Protein AF-X1A2E1-F1 (afdb_monomer_lite)

pLDDT: mean 86.85, std 12.85, range [34.84, 98.56]

Radius of gyration: 21.04 Å; chains: 1; bounding box: 57×58×55 Å

Structure (mmCIF, N/CA/C/O backbone):
data_AF-X1A2E1-F1
#
_entry.id   AF-X1A2E1-F1
#
loop_
_atom_site.group_PDB
_atom_site.id
_atom_site.type_symbol
_atom_site.label_atom_id
_atom_site.label_alt_id
_atom_site.label_comp_id
_atom_site.label_asym_id
_atom_site.label_entity_id
_atom_site.label_seq_id
_atom_site.pdbx_PDB_ins_code
_atom_site.Cartn_x
_atom_site.Cartn_y
_atom_site.Cartn_z
_atom_site.occupancy
_atom_site.B_iso_or_equiv
_atom_site.auth_seq_id
_atom_site.auth_comp_id
_atom_site.auth_asym_id
_atom_site.auth_atom_id
_atom_site.pdbx_PDB_model_num
ATOM 1 N N . TYR A 1 1 ? 32.565 1.472 -26.791 1.00 61.88 1 TYR A N 1
ATOM 2 C CA . TYR A 1 1 ? 33.372 0.348 -26.267 1.00 61.88 1 TYR A CA 1
ATOM 3 C C . TYR A 1 1 ? 32.737 -1.004 -26.609 1.00 61.88 1 TYR A C 1
ATOM 5 O O . TYR A 1 1 ? 33.360 -1.772 -27.329 1.00 61.88 1 TYR A O 1
ATOM 13 N N . VAL A 1 2 ? 31.470 -1.246 -26.235 1.00 73.81 2 VAL A N 1
ATOM 14 C CA . VAL A 1 2 ? 30.723 -2.497 -26.520 1.00 73.81 2 VAL A CA 1
ATOM 15 C C . VAL A 1 2 ? 30.697 -2.884 -28.008 1.00 73.81 2 VAL A C 1
ATOM 17 O O . VAL A 1 2 ? 31.029 -4.013 -28.348 1.00 73.81 2 VAL A O 1
ATOM 20 N N . GLY A 1 3 ? 30.415 -1.943 -28.919 1.00 78.31 3 GLY A N 1
ATOM 21 C CA . GLY A 1 3 ? 30.372 -2.238 -30.361 1.00 78.31 3 GLY A CA 1
ATOM 22 C C . GLY A 1 3 ? 31.709 -2.701 -30.957 1.00 78.31 3 GLY A C 1
ATOM 23 O O . GLY A 1 3 ? 31.726 -3.497 -31.887 1.00 78.31 3 GLY A O 1
ATOM 24 N N . ARG A 1 4 ? 32.844 -2.267 -30.392 1.00 84.69 4 ARG A N 1
ATOM 25 C CA . ARG A 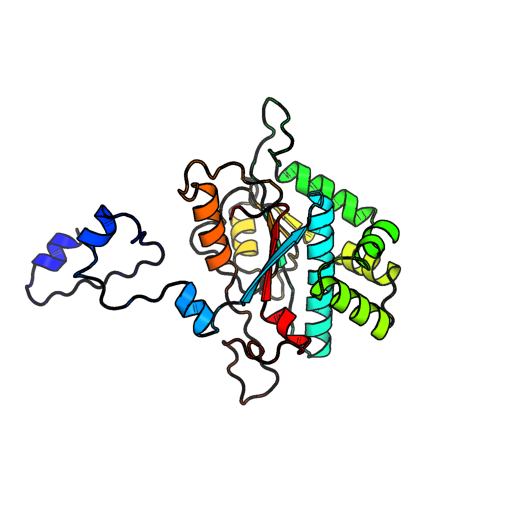1 4 ? 34.174 -2.698 -30.852 1.00 84.69 4 ARG A CA 1
ATOM 26 C C . ARG A 1 4 ? 34.455 -4.152 -30.463 1.00 84.69 4 ARG A C 1
ATOM 28 O O . ARG A 1 4 ? 35.084 -4.859 -31.234 1.00 84.69 4 ARG A O 1
ATOM 35 N N . ILE A 1 5 ? 33.963 -4.583 -29.298 1.00 84.75 5 ILE A N 1
ATOM 36 C CA . ILE A 1 5 ? 34.062 -5.968 -28.818 1.00 84.75 5 ILE A CA 1
ATOM 37 C C . ILE A 1 5 ? 33.112 -6.863 -29.614 1.00 84.75 5 ILE A C 1
ATOM 39 O O . ILE A 1 5 ? 33.541 -7.898 -30.110 1.00 84.75 5 ILE A O 1
ATOM 43 N N . LEU A 1 6 ? 31.857 -6.443 -29.808 1.00 85.44 6 LEU A N 1
ATOM 44 C CA . LEU A 1 6 ? 30.890 -7.186 -30.622 1.00 85.44 6 LEU A CA 1
ATOM 45 C C . LEU A 1 6 ? 31.435 -7.447 -32.034 1.00 85.44 6 LEU A C 1
ATOM 47 O O . LEU A 1 6 ? 31.408 -8.576 -32.502 1.00 85.44 6 LEU A O 1
ATOM 51 N N . ASN A 1 7 ? 32.037 -6.436 -32.663 1.00 88.62 7 ASN A N 1
ATOM 52 C CA . ASN A 1 7 ? 32.559 -6.550 -34.026 1.00 88.62 7 ASN A CA 1
ATOM 53 C C . ASN A 1 7 ? 33.953 -7.201 -34.123 1.00 88.62 7 ASN A C 1
ATOM 55 O O . ASN A 1 7 ? 34.457 -7.380 -35.228 1.00 88.62 7 ASN A O 1
ATOM 59 N N . ALA A 1 8 ? 34.599 -7.543 -33.001 1.00 91.19 8 ALA A N 1
ATOM 60 C CA . ALA A 1 8 ? 35.938 -8.140 -33.008 1.00 91.19 8 ALA A CA 1
ATOM 61 C C . ALA A 1 8 ? 35.943 -9.611 -33.461 1.00 91.19 8 ALA A C 1
ATOM 63 O O . ALA A 1 8 ? 36.978 -10.113 -33.897 1.00 91.19 8 ALA A O 1
ATOM 64 N N . ASN A 1 9 ? 34.810 -10.311 -33.355 1.00 91.56 9 ASN A N 1
ATOM 65 C CA . ASN A 1 9 ? 34.655 -11.684 -33.823 1.00 91.56 9 ASN A CA 1
ATOM 66 C C . ASN A 1 9 ? 33.216 -11.895 -34.328 1.00 91.56 9 ASN A C 1
ATOM 68 O O . ASN A 1 9 ? 32.282 -11.608 -33.581 1.00 91.56 9 ASN A O 1
ATOM 72 N N . PRO A 1 10 ? 33.008 -12.433 -35.547 1.00 87.62 10 PRO A N 1
ATOM 73 C CA . PRO A 1 10 ? 31.671 -12.644 -36.112 1.00 87.62 10 PRO A CA 1
ATOM 74 C C . PRO A 1 10 ? 30.790 -13.624 -35.317 1.00 87.62 10 PRO A C 1
ATOM 76 O O . PRO A 1 10 ? 29.589 -13.678 -35.551 1.00 87.62 10 PRO A O 1
ATOM 79 N N . LYS A 1 11 ? 31.359 -14.400 -34.383 1.00 92.25 11 LYS A N 1
ATOM 80 C CA . LYS A 1 11 ? 30.607 -15.284 -33.476 1.00 92.25 11 LYS A CA 1
ATOM 81 C C . LYS A 1 11 ? 30.107 -14.592 -32.205 1.00 92.25 11 LYS A C 1
ATOM 83 O O . LYS A 1 11 ? 29.436 -15.234 -31.401 1.00 92.25 11 LYS A O 1
ATOM 88 N N . ASN A 1 12 ? 30.459 -13.329 -31.977 1.00 90.31 12 ASN A N 1
ATOM 89 C CA . ASN A 1 12 ? 30.045 -12.628 -30.770 1.00 90.31 12 ASN A CA 1
ATOM 90 C C . ASN A 1 12 ? 28.545 -12.327 -30.808 1.00 90.31 12 ASN A C 1
ATOM 92 O O . ASN A 1 12 ? 28.014 -11.844 -31.805 1.00 90.31 12 ASN A O 1
ATOM 96 N N . ILE A 1 13 ? 27.882 -12.570 -29.681 1.00 86.19 13 ILE A N 1
ATOM 97 C CA . ILE A 1 13 ? 26.465 -12.278 -29.478 1.00 86.19 13 ILE A CA 1
ATOM 98 C C . ILE A 1 13 ? 26.370 -11.243 -28.359 1.00 86.19 13 ILE A C 1
ATOM 100 O O . ILE A 1 13 ? 26.951 -11.428 -27.290 1.00 86.19 13 ILE A O 1
ATOM 104 N N . LEU A 1 14 ? 25.643 -10.151 -28.604 1.00 85.62 14 LEU A N 1
ATOM 105 C CA . LEU A 1 14 ? 25.276 -9.178 -27.577 1.00 85.62 14 LEU A CA 1
ATOM 106 C C . LEU A 1 14 ? 23.825 -9.429 -27.171 1.00 85.62 14 LEU A C 1
ATOM 108 O O . LEU A 1 14 ? 22.918 -9.220 -27.972 1.00 85.62 14 LEU A O 1
ATOM 112 N N . LEU A 1 15 ? 23.624 -9.861 -25.929 1.00 85.38 15 LEU A N 1
ATOM 113 C CA . LEU A 1 15 ? 22.301 -9.963 -25.326 1.00 85.38 15 LEU A CA 1
ATOM 114 C C . LEU A 1 15 ? 22.042 -8.694 -24.511 1.00 85.38 15 LEU A C 1
ATOM 116 O O . LEU A 1 15 ? 22.770 -8.402 -23.563 1.00 85.38 15 LEU A O 1
ATOM 120 N N . GLU A 1 16 ? 21.030 -7.928 -24.913 1.00 82.00 16 GLU A N 1
ATOM 121 C CA . GLU A 1 16 ? 20.574 -6.727 -24.212 1.00 82.00 16 GLU A CA 1
ATOM 122 C C . GLU A 1 16 ? 19.303 -7.060 -23.428 1.00 82.00 16 GLU A C 1
ATOM 124 O O . GLU A 1 16 ? 18.364 -7.640 -23.970 1.00 82.00 16 GLU A O 1
ATOM 129 N N . PHE A 1 17 ? 19.274 -6.675 -22.154 1.00 81.00 17 PHE A N 1
ATOM 130 C CA . PHE A 1 17 ? 18.089 -6.757 -21.309 1.00 81.00 17 PHE A CA 1
ATOM 131 C C . PHE A 1 17 ? 17.625 -5.336 -21.019 1.00 81.00 17 PHE A C 1
ATOM 133 O O . PHE A 1 17 ? 18.410 -4.503 -20.568 1.00 81.00 17 PHE A O 1
ATOM 140 N N . THR A 1 18 ? 16.353 -5.053 -21.278 1.00 73.75 18 THR A N 1
ATOM 141 C CA . THR A 1 18 ? 15.762 -3.739 -21.023 1.00 73.75 18 THR A CA 1
ATOM 142 C C . THR A 1 18 ? 14.368 -3.904 -20.441 1.00 73.75 18 THR A C 1
ATOM 144 O O . THR A 1 18 ? 13.583 -4.722 -20.911 1.00 73.75 18 THR A O 1
ATOM 147 N N . ALA A 1 19 ? 14.075 -3.138 -19.392 1.00 63.94 19 ALA A N 1
ATOM 148 C CA . ALA A 1 19 ? 12.781 -3.146 -18.710 1.00 63.94 19 ALA A CA 1
ATOM 149 C C . ALA A 1 19 ? 11.876 -1.976 -19.134 1.00 63.94 19 ALA A C 1
ATOM 151 O O . ALA A 1 19 ? 10.716 -1.919 -18.736 1.00 63.94 19 ALA A O 1
ATOM 152 N N . THR A 1 20 ? 12.402 -1.012 -19.896 1.00 63.47 20 THR A N 1
ATOM 153 C CA . THR A 1 20 ? 11.769 0.303 -20.109 1.00 63.47 20 THR A CA 1
ATOM 154 C C . THR A 1 20 ? 11.737 0.733 -21.572 1.00 63.47 20 THR A C 1
ATOM 156 O O . THR A 1 20 ? 11.524 1.910 -21.866 1.00 63.47 20 THR A O 1
ATOM 159 N N . ILE A 1 21 ? 11.955 -0.194 -22.507 1.00 73.31 21 ILE A N 1
ATOM 160 C CA . ILE A 1 21 ? 11.922 0.133 -23.930 1.00 73.31 21 ILE A CA 1
ATOM 161 C C . ILE A 1 21 ? 10.516 0.569 -24.358 1.00 73.31 21 ILE A C 1
ATOM 163 O O . ILE A 1 21 ? 9.547 -0.180 -24.251 1.00 73.31 21 ILE A O 1
ATOM 167 N N . ASP A 1 22 ? 10.408 1.799 -24.853 1.00 71.69 22 ASP A N 1
ATOM 168 C CA . ASP A 1 22 ? 9.152 2.337 -25.364 1.00 71.69 22 ASP A CA 1
ATOM 169 C C . ASP A 1 22 ? 8.965 1.946 -26.835 1.00 71.69 22 ASP A C 1
ATOM 171 O O . ASP A 1 22 ? 9.342 2.678 -27.753 1.00 71.69 22 ASP A O 1
ATOM 175 N N . LEU A 1 23 ? 8.381 0.767 -27.058 1.00 74.81 23 LEU A N 1
ATOM 176 C CA . LEU A 1 23 ? 8.050 0.272 -28.398 1.00 74.81 23 LEU A CA 1
ATOM 177 C C . LEU A 1 23 ? 6.883 1.027 -29.053 1.00 74.81 23 LEU A C 1
ATOM 179 O O . LEU A 1 23 ? 6.625 0.811 -30.234 1.00 74.81 23 LEU A O 1
ATOM 183 N N . SER A 1 24 ? 6.192 1.922 -28.333 1.00 76.00 24 SER A N 1
ATOM 184 C CA . SER A 1 24 ? 5.165 2.779 -28.941 1.00 76.00 24 SER A CA 1
ATOM 185 C C . SER A 1 24 ? 5.779 3.885 -29.805 1.00 76.00 24 SER A C 1
ATOM 187 O O . SER A 1 24 ? 5.131 4.393 -30.720 1.00 76.00 24 SER A O 1
ATOM 189 N N . ASN A 1 25 ? 7.049 4.229 -29.563 1.00 78.31 25 ASN A N 1
ATOM 190 C CA . ASN A 1 25 ? 7.798 5.158 -30.392 1.00 78.31 25 ASN A CA 1
ATOM 191 C C . ASN A 1 25 ? 8.266 4.459 -31.684 1.00 78.31 25 ASN A C 1
ATOM 193 O O . ASN A 1 25 ? 9.112 3.561 -31.605 1.00 78.31 25 ASN A O 1
ATOM 197 N N . PRO A 1 26 ? 7.821 4.900 -32.878 1.00 82.56 26 PRO A N 1
ATOM 198 C CA . PRO A 1 26 ? 8.165 4.247 -34.144 1.00 82.56 26 PRO A CA 1
ATOM 199 C C . PRO A 1 26 ? 9.676 4.123 -34.386 1.00 82.56 26 PRO A C 1
ATOM 201 O O . PRO A 1 26 ? 10.145 3.097 -34.872 1.00 82.56 26 PRO A O 1
ATOM 204 N N . ASN A 1 27 ? 10.462 5.123 -33.966 1.00 83.19 27 ASN A N 1
ATOM 205 C CA . ASN A 1 27 ? 11.918 5.117 -34.143 1.00 83.19 27 ASN A CA 1
ATOM 206 C C . ASN A 1 27 ? 12.609 4.060 -33.269 1.00 83.19 27 ASN A C 1
ATOM 208 O O . ASN A 1 27 ? 13.614 3.471 -33.670 1.00 83.19 27 ASN A O 1
ATOM 212 N N . ILE A 1 28 ? 12.095 3.838 -32.055 1.00 80.88 28 ILE A N 1
ATOM 213 C CA . ILE A 1 28 ? 12.610 2.806 -31.148 1.00 80.88 28 ILE A CA 1
ATOM 214 C C . ILE A 1 28 ? 12.165 1.438 -31.658 1.00 80.88 28 ILE A C 1
ATOM 216 O O . ILE A 1 28 ? 12.995 0.540 -31.780 1.00 80.88 28 ILE A O 1
ATOM 220 N N . HIS A 1 29 ? 10.894 1.301 -32.037 1.00 83.94 29 HIS A N 1
ATOM 221 C CA . HIS A 1 29 ? 10.363 0.074 -32.612 1.00 83.94 29 HIS A CA 1
ATOM 222 C C . HIS A 1 29 ? 11.189 -0.396 -33.819 1.00 83.94 29 HIS A C 1
ATOM 224 O O . HIS A 1 29 ? 11.701 -1.511 -33.804 1.00 83.94 29 HIS A O 1
ATOM 230 N N . ASP A 1 30 ? 11.427 0.457 -34.819 1.00 85.69 30 ASP A N 1
ATOM 231 C CA . ASP A 1 30 ? 12.190 0.067 -36.014 1.00 85.69 30 ASP A CA 1
ATOM 232 C C . ASP A 1 30 ? 13.646 -0.310 -35.721 1.00 85.69 30 ASP A C 1
ATOM 234 O O . ASP A 1 30 ? 14.210 -1.181 -36.382 1.00 85.69 30 ASP A O 1
ATOM 238 N N . LYS A 1 31 ? 14.258 0.293 -34.696 1.00 84.31 31 LYS A N 1
ATOM 239 C CA . LYS A 1 31 ? 15.624 -0.047 -34.279 1.00 84.31 31 LYS A CA 1
ATOM 240 C C . LYS A 1 31 ? 15.719 -1.435 -33.634 1.00 84.31 31 LYS A C 1
ATOM 242 O O . LYS A 1 31 ? 16.797 -2.046 -33.694 1.00 84.31 31 LYS A O 1
ATOM 247 N N . TYR A 1 32 ? 14.650 -1.890 -32.980 1.00 81.31 32 TYR A N 1
ATOM 248 C CA . TYR A 1 32 ? 14.651 -3.073 -32.116 1.00 81.31 32 TYR A CA 1
ATOM 249 C C . TYR A 1 32 ? 13.787 -4.234 -32.620 1.00 81.31 32 TYR A C 1
ATOM 251 O O . TYR A 1 32 ? 14.035 -5.355 -32.188 1.00 81.31 32 TYR A O 1
ATOM 259 N N . LYS A 1 33 ? 12.846 -4.021 -33.548 1.00 81.62 33 LYS A N 1
ATOM 260 C CA . LYS A 1 33 ? 11.892 -5.046 -34.012 1.00 81.62 33 LYS A CA 1
ATOM 261 C C . LYS A 1 33 ? 12.557 -6.358 -34.438 1.00 81.62 33 LYS A C 1
ATOM 263 O O . LYS A 1 33 ? 12.121 -7.419 -34.017 1.00 81.62 33 LYS A O 1
ATOM 268 N N . ASP A 1 34 ? 13.677 -6.278 -35.157 1.00 82.50 34 ASP A N 1
ATOM 269 C CA . ASP A 1 34 ? 14.408 -7.451 -35.661 1.00 82.50 34 ASP A CA 1
ATOM 270 C C . ASP A 1 34 ? 15.447 -7.994 -34.655 1.00 82.50 34 ASP A C 1
ATOM 272 O O . ASP A 1 34 ? 16.221 -8.897 -34.967 1.00 82.50 34 ASP A O 1
ATOM 276 N N . LYS A 1 35 ? 15.510 -7.415 -33.448 1.00 84.06 35 LYS A N 1
ATOM 277 C CA . LYS A 1 35 ? 16.455 -7.767 -32.370 1.00 84.06 35 LYS A CA 1
ATOM 278 C C . LYS A 1 35 ? 15.765 -8.318 -31.125 1.00 84.06 35 LYS A C 1
ATOM 280 O O . LYS A 1 35 ? 16.447 -8.824 -30.235 1.00 84.06 35 LYS A O 1
ATOM 285 N N . ILE A 1 36 ? 14.442 -8.192 -31.025 1.00 82.62 36 ILE A N 1
ATOM 286 C CA . ILE A 1 36 ? 13.679 -8.688 -29.880 1.00 82.62 36 ILE A CA 1
ATOM 287 C C . ILE A 1 36 ? 13.548 -10.204 -30.011 1.00 82.62 36 ILE A C 1
ATOM 289 O O . ILE A 1 36 ? 12.876 -10.711 -30.902 1.00 82.62 36 ILE A O 1
ATOM 293 N N . ILE A 1 37 ? 14.200 -10.922 -29.100 1.00 83.56 37 ILE A N 1
ATOM 294 C CA . ILE A 1 37 ? 14.131 -12.388 -29.023 1.00 83.56 37 ILE A CA 1
ATOM 295 C C . ILE A 1 37 ? 12.965 -12.823 -28.123 1.00 83.56 37 ILE A C 1
ATOM 297 O O . ILE A 1 37 ? 12.334 -13.845 -28.372 1.00 83.56 37 ILE A O 1
ATOM 301 N N . TYR A 1 38 ? 12.665 -12.046 -27.078 1.00 83.25 38 TYR A N 1
ATOM 302 C CA . TYR A 1 38 ? 11.584 -12.322 -26.135 1.00 83.25 38 TYR A CA 1
ATOM 303 C C . TYR A 1 38 ? 11.093 -11.022 -25.492 1.00 83.25 38 TYR A C 1
ATOM 305 O O . TYR A 1 38 ? 11.906 -10.173 -25.123 1.00 83.25 38 TYR A O 1
ATOM 313 N N . GLN A 1 39 ? 9.775 -10.874 -25.342 1.00 80.38 39 GLN A N 1
ATOM 314 C CA . GLN A 1 39 ? 9.150 -9.737 -24.667 1.00 80.38 39 GLN A CA 1
ATOM 315 C C . GLN A 1 39 ? 8.384 -10.235 -23.443 1.00 80.38 39 GLN A C 1
ATOM 317 O O . GLN A 1 39 ? 7.459 -11.033 -23.559 1.00 80.38 39 GLN A O 1
ATOM 322 N N . TYR A 1 40 ? 8.770 -9.735 -22.273 1.00 80.00 40 TYR A N 1
ATOM 323 C CA . TYR A 1 40 ? 8.138 -10.052 -20.997 1.00 80.00 40 TYR A CA 1
ATOM 324 C C . TYR A 1 40 ? 7.855 -8.756 -20.250 1.00 80.00 40 TYR A C 1
ATOM 326 O O . TYR A 1 40 ? 8.653 -8.285 -19.440 1.00 80.00 40 TYR A O 1
ATOM 334 N N . ASP A 1 41 ? 6.753 -8.118 -20.630 1.00 78.00 41 ASP A N 1
ATOM 335 C CA . ASP A 1 41 ? 6.337 -6.838 -20.074 1.00 78.00 41 ASP A CA 1
ATOM 336 C C . ASP A 1 41 ? 5.529 -7.009 -18.777 1.00 78.00 41 ASP A C 1
ATOM 338 O O . ASP A 1 41 ? 5.235 -8.117 -18.322 1.00 78.00 41 ASP A O 1
ATOM 342 N N . LEU A 1 42 ? 5.154 -5.881 -18.166 1.00 75.25 42 LEU A N 1
ATOM 343 C CA . LEU A 1 42 ? 4.352 -5.873 -16.944 1.00 75.25 42 LEU A CA 1
ATOM 344 C C . LEU A 1 42 ? 3.008 -6.595 -17.124 1.00 75.25 42 LEU A C 1
ATOM 346 O O . LEU A 1 42 ? 2.513 -7.197 -16.173 1.00 75.25 42 LEU A O 1
ATOM 350 N N . LYS A 1 43 ? 2.420 -6.559 -18.329 1.00 82.06 43 LYS A N 1
ATOM 351 C CA . LYS A 1 43 ? 1.154 -7.239 -18.608 1.00 82.06 43 LYS A CA 1
ATOM 352 C C . LYS A 1 43 ? 1.346 -8.750 -18.523 1.00 82.06 43 LYS A C 1
ATOM 354 O O . LYS A 1 43 ? 0.577 -9.389 -17.810 1.00 82.06 43 LYS A O 1
ATOM 359 N N . GLN A 1 44 ? 2.365 -9.308 -19.179 1.00 85.75 44 GLN A N 1
ATOM 360 C CA . GLN A 1 44 ? 2.635 -10.745 -19.092 1.00 85.75 44 GLN A CA 1
ATOM 361 C C . GLN A 1 44 ? 3.069 -11.155 -17.677 1.00 85.75 44 GLN A C 1
ATOM 363 O O . GLN A 1 44 ? 2.552 -12.131 -17.149 1.00 85.75 44 GLN A O 1
ATOM 368 N N . PHE A 1 45 ? 3.918 -10.364 -17.011 1.00 86.00 45 PHE A N 1
ATOM 369 C CA . PHE A 1 45 ? 4.325 -10.605 -15.618 1.00 86.00 45 PHE A CA 1
ATOM 370 C C . PHE A 1 45 ? 3.130 -10.646 -14.646 1.00 86.00 45 PHE A C 1
ATOM 372 O O . PHE A 1 45 ? 3.096 -11.471 -13.727 1.00 86.00 45 PHE A O 1
ATOM 379 N N . ARG A 1 46 ? 2.131 -9.778 -14.870 1.00 88.12 46 ARG A N 1
ATOM 380 C CA . ARG A 1 46 ? 0.854 -9.772 -14.142 1.00 88.12 46 ARG A CA 1
ATOM 381 C C . ARG A 1 46 ? 0.007 -10.999 -14.472 1.00 88.12 46 ARG A C 1
ATOM 383 O O . ARG A 1 46 ? -0.482 -11.636 -13.546 1.00 88.12 46 ARG A O 1
ATOM 390 N N . LEU A 1 47 ? -0.165 -11.332 -15.755 1.00 89.06 47 LEU A N 1
ATOM 391 C CA . LEU A 1 47 ? -0.954 -12.494 -16.196 1.00 89.06 47 LEU A CA 1
ATOM 392 C C . LEU A 1 47 ? -0.368 -13.821 -15.690 1.00 89.06 47 LEU A C 1
ATOM 394 O O . LEU A 1 47 ? -1.118 -14.718 -15.316 1.00 89.06 47 LEU A O 1
ATOM 398 N N . ASP A 1 48 ? 0.957 -13.904 -15.584 1.00 91.38 48 ASP A N 1
ATOM 399 C CA . ASP A 1 48 ? 1.669 -15.059 -15.031 1.00 91.38 48 ASP A CA 1
ATOM 400 C C . ASP A 1 48 ? 1.674 -15.088 -13.488 1.00 91.38 48 ASP A C 1
ATOM 402 O O . ASP A 1 48 ? 2.286 -15.975 -12.883 1.00 91.38 48 ASP A O 1
ATOM 406 N N . LYS A 1 49 ? 0.949 -14.152 -12.852 1.00 93.50 49 LYS A N 1
ATOM 407 C CA . LYS A 1 49 ? 0.662 -14.087 -11.408 1.00 93.50 49 LYS A CA 1
ATOM 408 C C . LYS A 1 49 ? 1.858 -13.741 -10.517 1.00 93.50 49 LYS A C 1
ATOM 410 O O . LYS A 1 49 ? 1.815 -13.989 -9.314 1.00 93.50 49 LYS A O 1
ATOM 415 N N . TYR A 1 50 ? 2.911 -13.140 -11.074 1.00 91.12 50 TYR A N 1
ATOM 416 C CA . TYR A 1 50 ? 4.114 -12.737 -10.326 1.00 91.12 50 TYR A CA 1
ATOM 417 C C . TYR A 1 50 ? 4.067 -11.296 -9.785 1.00 91.12 50 TYR A C 1
ATOM 419 O O . TYR A 1 50 ? 4.946 -10.871 -9.025 1.00 91.12 50 TYR A O 1
ATOM 427 N N . SER A 1 51 ? 3.047 -10.524 -10.158 1.00 91.75 51 SER A N 1
ATOM 428 C CA . SER A 1 51 ? 2.733 -9.228 -9.552 1.00 91.75 51 SER A CA 1
ATOM 429 C C . SER A 1 51 ? 1.526 -9.350 -8.627 1.00 91.75 51 SER A C 1
ATOM 431 O O . SER A 1 51 ? 0.751 -10.295 -8.732 1.00 91.75 51 SER A O 1
ATOM 433 N N . LYS A 1 52 ? 1.299 -8.359 -7.770 1.00 93.94 52 LYS A N 1
ATOM 434 C CA . LYS A 1 52 ? -0.020 -8.084 -7.202 1.00 93.94 52 LYS A CA 1
ATOM 435 C C . LYS A 1 52 ? -0.996 -7.689 -8.310 1.00 93.94 52 LYS A C 1
ATOM 437 O O . LYS A 1 52 ? -0.581 -7.195 -9.365 1.00 93.94 52 LYS A O 1
ATOM 442 N N . GLU A 1 53 ? -2.273 -7.945 -8.080 1.00 92.88 53 GLU A N 1
ATOM 443 C CA . GLU A 1 53 ? -3.356 -7.506 -8.948 1.00 92.88 53 GLU A CA 1
ATOM 444 C C . GLU A 1 53 ? -3.620 -6.021 -8.697 1.00 92.88 53 GLU A C 1
ATOM 446 O O . GLU A 1 53 ? -3.674 -5.601 -7.546 1.00 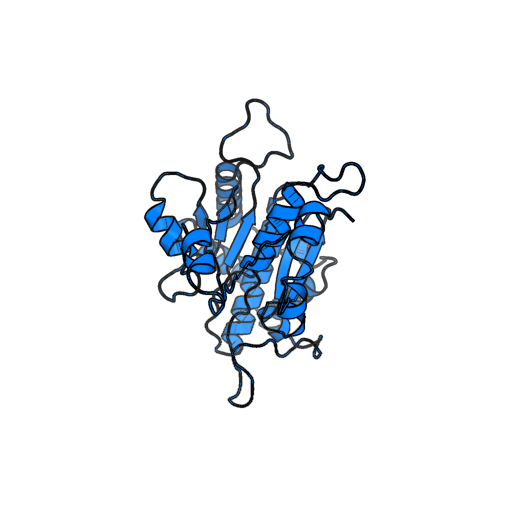92.88 53 GLU A O 1
ATOM 451 N N . ILE A 1 54 ? -3.691 -5.209 -9.750 1.00 90.94 54 ILE A N 1
ATOM 452 C CA . ILE A 1 54 ? -3.743 -3.751 -9.600 1.00 90.94 54 ILE A CA 1
ATOM 453 C C . ILE A 1 54 ? -5.201 -3.321 -9.681 1.00 90.94 54 ILE A C 1
ATOM 455 O O . ILE A 1 54 ? -5.808 -3.388 -10.746 1.00 90.94 54 ILE A O 1
ATOM 459 N N . GLU A 1 55 ? -5.729 -2.830 -8.567 1.00 90.88 55 GLU A N 1
ATOM 460 C CA . GLU A 1 55 ? -7.099 -2.337 -8.451 1.00 90.88 55 GLU A CA 1
ATOM 461 C C . GLU A 1 55 ? -7.089 -0.814 -8.317 1.00 90.88 55 GLU A C 1
ATOM 463 O O . GLU A 1 55 ? -6.306 -0.243 -7.555 1.00 90.88 55 GLU A O 1
ATOM 468 N N . VAL A 1 56 ? -7.961 -0.125 -9.051 1.00 89.69 56 VAL A N 1
ATOM 469 C CA . VAL A 1 56 ? -8.062 1.338 -8.978 1.00 89.69 56 VAL A CA 1
ATOM 470 C C . VAL A 1 56 ? -9.265 1.712 -8.124 1.00 89.69 56 VAL A C 1
ATOM 472 O O . VAL A 1 56 ? -10.402 1.472 -8.522 1.00 89.69 56 VAL A O 1
ATOM 475 N N . LEU A 1 57 ? -9.024 2.362 -6.983 1.00 88.81 57 LEU A N 1
ATOM 476 C CA . LEU A 1 57 ? -10.087 2.952 -6.168 1.00 88.81 57 LEU A CA 1
ATOM 477 C C . LEU A 1 57 ? -10.246 4.415 -6.547 1.00 88.81 57 LEU A C 1
ATOM 479 O O . LEU A 1 57 ? -9.393 5.258 -6.253 1.00 88.81 57 LEU A O 1
ATOM 483 N N . GLN A 1 58 ? -11.344 4.685 -7.247 1.00 84.06 58 GLN A N 1
ATOM 484 C CA . GLN A 1 58 ? -11.754 6.032 -7.605 1.00 84.06 58 GLN A CA 1
ATOM 485 C C . GLN A 1 58 ? -12.818 6.500 -6.632 1.00 84.06 58 GLN A C 1
ATOM 487 O O . GLN A 1 58 ? -13.864 5.868 -6.503 1.00 84.06 58 GLN A O 1
ATOM 492 N N . ALA A 1 59 ? -12.541 7.605 -5.957 1.00 78.25 59 ALA A N 1
ATOM 493 C CA . ALA A 1 59 ? -13.507 8.253 -5.094 1.00 78.25 59 ALA A CA 1
ATOM 494 C C . ALA A 1 59 ? -13.253 9.756 -5.096 1.00 78.25 59 ALA A C 1
ATOM 496 O O . ALA A 1 59 ? -12.105 10.187 -4.955 1.00 78.25 59 ALA A O 1
ATOM 497 N N . ASP A 1 60 ? -14.321 10.541 -5.236 1.00 82.06 60 ASP A N 1
ATOM 498 C CA . ASP A 1 60 ? -14.280 12.006 -5.195 1.00 82.06 60 ASP A CA 1
ATOM 499 C C . ASP A 1 60 ? -14.112 12.497 -3.749 1.00 82.06 60 ASP A C 1
ATOM 501 O O . ASP A 1 60 ? -14.992 13.092 -3.136 1.00 82.06 60 ASP A O 1
ATOM 505 N N . PHE A 1 61 ? -12.967 12.147 -3.174 1.00 83.69 61 PHE A N 1
ATOM 506 C CA . PHE A 1 61 ? -12.556 12.493 -1.828 1.00 83.69 61 PHE A CA 1
ATOM 507 C C . PHE A 1 61 ? -11.361 13.430 -1.872 1.00 83.69 61 PHE A C 1
ATOM 509 O O . PHE A 1 61 ? -10.493 13.358 -2.757 1.00 83.69 61 PHE A O 1
ATOM 516 N N . ASP A 1 62 ? -11.264 14.267 -0.843 1.00 89.88 62 ASP A N 1
ATOM 517 C CA . ASP A 1 62 ? -10.065 15.055 -0.633 1.00 89.88 62 ASP A CA 1
ATOM 518 C C . ASP A 1 62 ? -8.838 14.147 -0.391 1.00 89.88 62 ASP A C 1
ATOM 520 O O . ASP A 1 62 ? -8.915 12.920 -0.262 1.00 89.88 62 ASP A O 1
ATOM 524 N N . SER A 1 63 ? -7.646 14.737 -0.402 1.00 92.12 63 SER A N 1
ATOM 525 C CA . SER A 1 63 ? -6.404 13.973 -0.264 1.00 92.12 63 SER A CA 1
ATOM 526 C C . SER A 1 63 ? -6.244 13.278 1.095 1.00 92.12 63 SER A C 1
ATOM 528 O O . SER A 1 63 ? -5.581 12.243 1.157 1.00 92.12 63 SER A O 1
ATOM 530 N N . ILE A 1 64 ? -6.838 13.812 2.167 1.00 95.38 64 ILE A N 1
ATOM 531 C CA . ILE A 1 64 ? -6.775 13.210 3.503 1.00 95.38 64 ILE A CA 1
ATOM 532 C C . ILE A 1 64 ? -7.747 12.046 3.614 1.00 95.38 64 ILE A C 1
ATOM 534 O O . ILE A 1 64 ? -7.372 10.998 4.129 1.00 95.38 64 ILE A O 1
ATOM 538 N N . ASP A 1 65 ? -8.948 12.182 3.075 1.00 94.38 65 ASP A N 1
ATOM 539 C CA . ASP A 1 65 ? -9.950 11.127 3.120 1.00 94.38 65 ASP A CA 1
ATOM 540 C C . ASP A 1 65 ? -9.524 9.918 2.288 1.00 94.38 65 ASP A C 1
ATOM 542 O O . ASP A 1 65 ? -9.612 8.785 2.760 1.00 94.38 65 ASP A O 1
ATOM 546 N N . ARG A 1 66 ? -8.916 10.142 1.115 1.00 94.38 66 ARG A N 1
ATOM 547 C CA . ARG A 1 66 ? -8.276 9.058 0.345 1.00 94.38 66 ARG A CA 1
ATOM 548 C C . ARG A 1 66 ? -7.139 8.391 1.117 1.00 94.38 66 ARG A C 1
ATOM 550 O O . ARG A 1 66 ? -6.974 7.175 1.047 1.00 94.38 66 ARG A O 1
ATOM 557 N N . ALA A 1 67 ? -6.364 9.165 1.877 1.00 97.19 67 ALA A N 1
ATOM 558 C CA . ALA A 1 67 ? -5.322 8.602 2.727 1.00 97.19 67 ALA A CA 1
ATOM 559 C C . ALA A 1 67 ? -5.897 7.752 3.869 1.00 97.19 67 ALA A C 1
ATOM 561 O O . ALA A 1 67 ? -5.372 6.672 4.136 1.00 97.19 67 ALA A O 1
ATOM 562 N N . LEU A 1 68 ? -6.990 8.190 4.501 1.00 97.56 68 LEU A N 1
ATOM 563 C CA . LEU A 1 68 ? -7.667 7.429 5.552 1.00 97.56 68 LEU A CA 1
ATOM 564 C C . LEU A 1 68 ? -8.261 6.118 5.023 1.00 97.56 68 LEU A C 1
ATOM 566 O O . LEU A 1 68 ? -8.123 5.092 5.685 1.00 97.56 68 LEU A O 1
ATOM 570 N N . GLN A 1 69 ? -8.823 6.104 3.811 1.00 96.00 69 GLN A N 1
ATOM 571 C CA . GLN A 1 69 ? -9.269 4.854 3.183 1.00 96.00 69 GLN A CA 1
ATOM 572 C C . GLN A 1 69 ? -8.130 3.846 3.012 1.00 96.00 69 GLN A C 1
ATOM 574 O O . GLN A 1 69 ? -8.272 2.678 3.377 1.00 96.00 69 GLN A O 1
ATOM 579 N N . ALA A 1 70 ? -6.978 4.294 2.507 1.00 97.44 70 ALA A N 1
ATOM 580 C CA . ALA A 1 70 ? -5.804 3.437 2.377 1.00 97.44 70 ALA A CA 1
ATOM 581 C C . ALA A 1 70 ? -5.306 2.929 3.744 1.00 97.44 70 ALA A C 1
ATOM 583 O O . ALA A 1 70 ? -4.909 1.770 3.869 1.00 97.44 70 ALA A O 1
ATOM 584 N N . VAL A 1 71 ? -5.366 3.763 4.788 1.00 98.56 71 VAL A N 1
ATOM 585 C CA . VAL A 1 71 ? -5.029 3.375 6.170 1.00 98.56 71 VAL A CA 1
ATOM 586 C C . VAL A 1 71 ? -5.970 2.286 6.692 1.00 98.56 71 VAL A C 1
ATOM 588 O O . VAL A 1 71 ? -5.495 1.293 7.246 1.00 98.56 71 VAL A O 1
ATOM 591 N N . ILE A 1 72 ? -7.279 2.418 6.466 1.00 98.06 72 ILE A N 1
ATOM 592 C CA . ILE A 1 72 ? -8.282 1.416 6.859 1.00 98.06 72 ILE A CA 1
ATOM 593 C C . ILE A 1 72 ? -8.017 0.081 6.148 1.00 98.06 72 ILE A C 1
ATOM 595 O O . ILE A 1 72 ? -7.944 -0.963 6.801 1.00 98.06 72 ILE A O 1
ATOM 599 N N . LEU A 1 73 ? -7.773 0.103 4.832 1.00 97.88 73 LEU A N 1
ATOM 600 C CA . LEU A 1 73 ? -7.417 -1.104 4.076 1.00 97.88 73 LEU A CA 1
ATOM 601 C C . LEU A 1 73 ? -6.085 -1.712 4.533 1.00 97.88 73 LEU A C 1
ATOM 603 O O . LEU A 1 73 ? -5.942 -2.934 4.581 1.00 97.88 73 LEU A O 1
ATOM 607 N N . SER A 1 74 ? -5.102 -0.885 4.898 1.00 98.38 74 SER A N 1
ATOM 608 C CA . SER A 1 74 ? -3.831 -1.349 5.463 1.00 98.38 74 SER A CA 1
ATOM 609 C C . SER A 1 74 ? -4.054 -2.129 6.763 1.00 98.38 74 SER A C 1
ATOM 611 O O . SER A 1 74 ? -3.481 -3.210 6.928 1.00 98.38 74 SER A O 1
ATOM 613 N N . GLN A 1 75 ? -4.934 -1.646 7.648 1.00 98.31 75 GLN A N 1
ATOM 614 C CA . GLN A 1 75 ? -5.296 -2.365 8.874 1.00 98.31 75 GLN A CA 1
ATOM 615 C C . GLN A 1 75 ? -6.067 -3.652 8.589 1.00 98.31 75 GLN A C 1
ATOM 617 O O . GLN A 1 75 ? -5.741 -4.702 9.145 1.00 98.31 75 GLN A O 1
ATOM 622 N N . TYR A 1 76 ? -7.028 -3.611 7.667 1.00 98.12 76 TYR A N 1
ATOM 623 C CA . TYR A 1 76 ? -7.759 -4.801 7.242 1.00 98.12 76 TYR A CA 1
ATOM 624 C C . TYR A 1 76 ? -6.819 -5.899 6.721 1.00 98.12 76 TYR A C 1
ATOM 626 O O . TYR A 1 76 ? -6.845 -7.027 7.220 1.00 98.12 76 TYR A O 1
ATOM 634 N N . ARG A 1 77 ? -5.902 -5.558 5.801 1.00 98.00 77 ARG A N 1
ATOM 635 C CA . ARG A 1 77 ? -4.892 -6.495 5.273 1.00 98.00 77 ARG A CA 1
ATOM 636 C C . ARG A 1 77 ? -4.033 -7.097 6.369 1.00 98.00 77 ARG A C 1
ATOM 638 O O . ARG A 1 77 ? -3.806 -8.305 6.373 1.00 98.00 77 ARG A O 1
ATOM 645 N N . ARG A 1 78 ? -3.558 -6.264 7.297 1.00 97.44 78 ARG A N 1
ATOM 646 C CA . ARG A 1 78 ? -2.737 -6.721 8.418 1.00 97.44 78 ARG A CA 1
ATOM 647 C C . ARG A 1 78 ? -3.489 -7.757 9.258 1.00 97.44 78 ARG A C 1
ATOM 649 O O . ARG A 1 78 ? -2.945 -8.828 9.507 1.00 97.44 78 ARG A O 1
ATOM 656 N N . LYS A 1 79 ? -4.755 -7.501 9.600 1.00 97.38 79 LYS A N 1
ATOM 657 C CA . LYS A 1 79 ? -5.576 -8.434 10.391 1.00 97.38 79 LYS A CA 1
ATOM 658 C C . LYS A 1 79 ? -5.889 -9.735 9.653 1.00 97.38 79 LYS A C 1
ATOM 660 O O . LYS A 1 79 ? -5.824 -10.807 10.256 1.00 97.38 79 LYS A O 1
ATOM 665 N N . ILE A 1 80 ? -6.182 -9.670 8.352 1.00 97.56 80 ILE A N 1
ATOM 666 C CA . ILE A 1 80 ? -6.364 -10.870 7.522 1.00 97.56 80 ILE A CA 1
ATOM 667 C C . ILE A 1 80 ? -5.083 -11.708 7.503 1.00 97.56 80 ILE A C 1
ATOM 669 O O . ILE A 1 80 ? -5.145 -12.924 7.696 1.00 97.56 80 ILE A O 1
ATOM 673 N N . ALA A 1 81 ? -3.921 -11.074 7.336 1.00 96.88 81 ALA A N 1
ATOM 674 C CA . ALA A 1 81 ? -2.637 -11.764 7.359 1.00 96.88 81 ALA A CA 1
ATOM 675 C C . ALA A 1 81 ? -2.352 -12.404 8.729 1.00 96.88 81 ALA A C 1
ATOM 677 O O . ALA A 1 81 ? -2.019 -13.588 8.799 1.00 96.88 81 ALA A O 1
ATOM 678 N N . GLU A 1 82 ? -2.559 -11.661 9.820 1.00 95.44 82 GLU A N 1
ATOM 679 C CA . GLU A 1 82 ? -2.373 -12.134 11.197 1.00 95.44 82 GLU A CA 1
ATOM 680 C C . GLU A 1 82 ? -3.258 -13.347 11.513 1.00 95.44 82 GLU A C 1
ATOM 682 O O . GLU A 1 82 ? -2.757 -14.353 12.026 1.00 95.44 82 GLU A O 1
ATOM 687 N N . LYS A 1 83 ? -4.538 -13.315 11.110 1.00 95.81 83 LYS A N 1
ATOM 688 C CA . LYS A 1 83 ? -5.476 -14.444 11.249 1.00 95.81 83 LYS A CA 1
ATOM 689 C C . LYS A 1 83 ? -4.958 -15.727 10.588 1.00 95.81 83 LYS A C 1
ATOM 691 O O . LYS A 1 83 ? -5.211 -16.823 11.084 1.00 95.81 83 LYS A O 1
ATOM 696 N N . HIS A 1 84 ? -4.191 -15.591 9.508 1.00 95.19 84 HIS A N 1
ATOM 697 C CA . HIS A 1 84 ? -3.605 -16.703 8.757 1.00 95.19 84 HIS A CA 1
ATOM 698 C C . HIS A 1 84 ? -2.125 -16.939 9.089 1.00 95.19 84 HIS A C 1
ATOM 700 O O . HIS A 1 84 ? -1.445 -17.687 8.389 1.00 95.19 84 HIS A O 1
ATOM 706 N N . LYS A 1 85 ? -1.614 -16.333 10.173 1.00 95.06 85 LYS A N 1
ATOM 707 C CA . LYS A 1 85 ? -0.217 -16.447 10.634 1.00 95.06 85 LYS A CA 1
ATOM 708 C C . LYS A 1 85 ? 0.813 -15.968 9.599 1.00 95.06 85 LYS A C 1
ATOM 710 O O . LYS A 1 85 ? 1.985 -16.350 9.654 1.00 95.06 85 LYS A O 1
ATOM 715 N N . ILE A 1 86 ? 0.395 -15.102 8.679 1.00 95.31 86 ILE A N 1
ATOM 716 C CA . ILE A 1 86 ? 1.253 -14.460 7.687 1.00 95.31 86 ILE A CA 1
ATOM 717 C C . ILE A 1 86 ? 1.813 -13.182 8.313 1.00 95.31 86 ILE A C 1
ATOM 719 O O . ILE A 1 86 ? 1.076 -12.287 8.720 1.00 95.31 86 ILE A O 1
ATOM 723 N N . LYS A 1 87 ? 3.142 -13.081 8.382 1.00 93.19 87 LYS A N 1
ATOM 724 C CA . LYS A 1 87 ? 3.830 -11.884 8.884 1.00 93.19 87 LYS A CA 1
ATOM 725 C C . LYS A 1 87 ? 3.876 -10.817 7.795 1.00 93.19 87 LYS A C 1
ATOM 727 O O . LYS A 1 87 ? 4.889 -10.678 7.114 1.00 93.19 87 LYS A O 1
ATOM 732 N N . LEU A 1 88 ? 2.772 -10.099 7.625 1.00 94.88 88 LEU A N 1
ATOM 733 C CA . LEU A 1 88 ? 2.658 -9.008 6.666 1.00 94.88 88 LEU A CA 1
ATOM 734 C C . LEU A 1 88 ? 2.598 -7.658 7.375 1.00 94.88 88 LEU A C 1
ATOM 736 O O . LEU A 1 88 ? 1.807 -7.462 8.294 1.00 94.88 88 LEU A O 1
ATOM 740 N N . LYS A 1 89 ? 3.392 -6.707 6.878 1.00 95.38 89 LYS A N 1
ATOM 741 C CA . LYS A 1 89 ? 3.347 -5.298 7.273 1.00 95.38 89 LYS A CA 1
ATOM 742 C C . LYS A 1 89 ? 3.027 -4.458 6.031 1.00 95.38 89 LYS A C 1
ATOM 744 O O . LYS A 1 89 ? 3.962 -4.117 5.305 1.00 95.38 89 LYS A O 1
ATOM 749 N N . PRO A 1 90 ? 1.746 -4.155 5.752 1.00 97.12 90 PRO A N 1
ATOM 750 C CA . PRO A 1 90 ? 1.372 -3.397 4.564 1.00 97.12 90 PRO A CA 1
ATOM 751 C C . PRO A 1 90 ? 1.860 -1.946 4.650 1.00 97.12 90 PRO A C 1
ATOM 753 O O . PRO A 1 90 ? 1.640 -1.275 5.664 1.00 97.12 90 PRO A O 1
ATOM 756 N N . VAL A 1 91 ? 2.496 -1.467 3.581 1.00 97.44 91 VAL A N 1
ATOM 757 C CA . VAL A 1 91 ? 3.016 -0.102 3.439 1.00 97.44 91 VAL A CA 1
ATOM 758 C C . VAL A 1 91 ? 2.215 0.669 2.395 1.00 97.44 91 VAL A C 1
ATOM 760 O O . VAL A 1 91 ? 1.854 0.127 1.345 1.00 97.44 91 VAL A O 1
ATOM 763 N N . ILE A 1 92 ? 1.971 1.944 2.697 1.00 97.81 92 ILE A N 1
ATOM 764 C CA . ILE A 1 92 ? 1.277 2.904 1.835 1.00 97.81 92 ILE A CA 1
ATOM 765 C C . ILE A 1 92 ? 2.291 3.907 1.276 1.00 97.81 92 ILE A C 1
ATOM 767 O O . ILE A 1 92 ? 3.100 4.458 2.024 1.00 97.81 92 ILE A O 1
ATOM 771 N N . LEU A 1 93 ? 2.226 4.182 -0.025 1.00 95.62 93 LEU A N 1
ATOM 772 C CA . LEU A 1 93 ? 2.951 5.281 -0.661 1.00 95.62 93 LEU A CA 1
ATOM 773 C C . LEU A 1 93 ? 2.009 6.462 -0.905 1.00 95.62 93 LEU A C 1
ATOM 775 O O . LEU A 1 93 ? 1.071 6.368 -1.693 1.00 95.62 93 LEU A O 1
ATOM 779 N N . PHE A 1 94 ? 2.310 7.601 -0.296 1.00 95.81 94 PHE A N 1
ATOM 780 C CA . PHE A 1 94 ? 1.659 8.880 -0.542 1.00 95.81 94 PHE A CA 1
ATOM 781 C C . PHE A 1 94 ? 2.430 9.661 -1.605 1.00 95.81 94 PHE A C 1
ATOM 783 O O . PHE A 1 94 ? 3.539 10.146 -1.366 1.00 95.81 94 PHE A O 1
ATOM 790 N N . LYS A 1 95 ? 1.836 9.773 -2.797 1.00 92.69 95 LYS A N 1
ATOM 791 C CA . LYS A 1 95 ? 2.472 10.384 -3.963 1.00 92.69 95 LYS A CA 1
ATOM 792 C C . LYS A 1 95 ? 2.043 11.842 -4.125 1.00 92.69 95 LYS A C 1
ATOM 794 O O . LYS A 1 95 ? 0.935 12.140 -4.579 1.00 92.69 95 LYS A O 1
ATOM 799 N N . SER A 1 96 ? 2.964 12.738 -3.795 1.00 92.12 96 SER A N 1
ATOM 800 C CA . SER A 1 96 ? 2.878 14.191 -3.974 1.00 92.12 96 SER A CA 1
ATOM 801 C C . SER A 1 96 ? 3.482 14.626 -5.316 1.00 92.12 96 SER A C 1
ATOM 803 O O . SER A 1 96 ? 4.071 13.812 -6.034 1.00 92.12 96 SER A O 1
ATOM 805 N N . ASN A 1 97 ? 3.345 15.905 -5.678 1.00 90.38 97 ASN A N 1
ATOM 806 C CA . ASN A 1 97 ? 3.932 16.479 -6.901 1.00 90.38 97 ASN A CA 1
ATOM 807 C C . ASN A 1 97 ? 4.848 17.692 -6.657 1.00 90.38 97 ASN A C 1
ATOM 809 O O . ASN A 1 97 ? 5.414 18.203 -7.621 1.00 90.38 97 ASN A O 1
ATOM 813 N N . TYR A 1 98 ? 5.039 18.129 -5.405 1.00 89.94 98 TYR A N 1
ATOM 814 C CA . TYR A 1 98 ? 5.957 19.219 -5.052 1.00 89.94 98 TYR A CA 1
ATOM 815 C C . TYR A 1 98 ? 6.817 18.889 -3.829 1.00 89.94 98 TYR A C 1
ATOM 817 O O . TYR A 1 98 ? 6.310 18.462 -2.793 1.00 89.94 98 TYR A O 1
ATOM 825 N N . VAL A 1 99 ? 8.127 19.135 -3.939 1.00 87.12 99 VAL A N 1
ATOM 826 C CA . VAL A 1 99 ? 9.068 19.038 -2.804 1.00 87.12 99 VAL A CA 1
ATOM 827 C C . VAL A 1 99 ? 9.002 20.304 -1.954 1.00 87.12 99 VAL A C 1
ATOM 829 O O . VAL A 1 99 ? 8.898 20.234 -0.735 1.00 87.12 99 VAL A O 1
ATOM 832 N N . ASN A 1 100 ? 9.019 21.465 -2.613 1.00 87.69 100 ASN A N 1
ATOM 833 C CA . ASN A 1 100 ? 9.035 22.775 -1.970 1.00 87.69 100 ASN A CA 1
ATOM 834 C C . ASN A 1 100 ? 7.726 23.536 -2.219 1.00 87.69 100 ASN A C 1
ATOM 836 O O . ASN A 1 100 ? 7.154 23.397 -3.309 1.00 87.69 100 ASN A O 1
ATOM 840 N N . PRO A 1 101 ? 7.288 24.388 -1.271 1.00 86.38 101 PRO A N 1
ATOM 841 C CA . PRO A 1 101 ? 6.116 25.233 -1.454 1.00 86.38 101 PRO A CA 1
ATOM 842 C C . PRO A 1 101 ? 6.223 26.107 -2.712 1.00 86.38 101 PRO A C 1
ATOM 844 O O . PRO A 1 101 ? 7.229 26.802 -2.902 1.00 86.38 101 PRO A O 1
ATOM 847 N N . PRO A 1 102 ? 5.213 26.094 -3.599 1.00 85.19 102 PRO A N 1
ATOM 848 C CA . PRO A 1 102 ? 5.199 26.967 -4.764 1.00 85.19 102 PRO A CA 1
ATOM 849 C C . PRO A 1 102 ? 5.018 28.434 -4.345 1.00 85.19 102 PRO A C 1
ATOM 851 O O . PRO A 1 102 ? 4.397 28.736 -3.329 1.00 85.19 102 PRO A O 1
ATOM 854 N N . LYS A 1 103 ? 5.500 29.372 -5.174 1.00 85.38 103 LYS A N 1
ATOM 855 C CA . LYS A 1 103 ? 5.343 30.824 -4.934 1.00 85.38 103 LYS A CA 1
ATOM 856 C C . LYS A 1 103 ? 3.877 31.269 -4.827 1.00 85.38 103 LYS A C 1
ATOM 858 O O . LYS A 1 103 ? 3.590 32.268 -4.179 1.00 85.38 103 LYS A O 1
ATOM 863 N N . GLN A 1 104 ? 2.971 30.556 -5.492 1.00 83.38 104 GLN A N 1
ATOM 864 C CA . GLN A 1 104 ? 1.526 30.762 -5.435 1.00 83.38 104 GLN A CA 1
ATOM 865 C C . GLN A 1 104 ? 0.870 29.437 -5.059 1.00 83.38 104 GLN A C 1
ATOM 867 O O . GLN A 1 104 ? 1.221 28.395 -5.619 1.00 83.38 104 GLN A O 1
ATOM 872 N N . ARG A 1 105 ? -0.062 29.478 -4.100 1.00 80.19 105 ARG A N 1
ATOM 873 C CA . ARG A 1 105 ? -0.820 28.296 -3.688 1.00 80.19 105 ARG A CA 1
ATOM 874 C C . ARG A 1 105 ? -1.795 27.913 -4.791 1.00 80.19 105 ARG A C 1
ATOM 876 O O . ARG A 1 105 ? -2.633 28.711 -5.193 1.00 80.19 105 ARG A O 1
ATOM 883 N N . GLU A 1 106 ? -1.687 26.674 -5.237 1.00 82.12 106 GLU A N 1
ATOM 884 C CA . GLU A 1 106 ? -2.600 26.059 -6.187 1.00 82.12 106 GLU A CA 1
ATOM 885 C C . GLU A 1 106 ? -3.063 24.739 -5.584 1.00 82.12 106 GLU A C 1
ATOM 887 O O . GLU A 1 106 ? -2.242 23.953 -5.120 1.00 82.12 106 GLU A O 1
ATOM 892 N N . GLU A 1 107 ? -4.367 24.484 -5.609 1.00 79.19 107 GLU A N 1
ATOM 893 C CA . GLU A 1 107 ? -4.986 23.316 -4.969 1.00 79.19 107 GLU A CA 1
ATOM 894 C C . GLU A 1 107 ? -4.404 21.979 -5.456 1.00 79.19 107 GLU A C 1
ATOM 896 O O . GLU A 1 107 ? -4.278 21.027 -4.694 1.00 79.19 107 GLU A O 1
ATOM 901 N N . ASN A 1 108 ? -3.970 21.921 -6.718 1.00 84.50 108 ASN A N 1
ATOM 902 C CA . ASN A 1 108 ? -3.394 20.716 -7.310 1.00 84.50 108 ASN A CA 1
ATOM 903 C C . ASN A 1 108 ? -1.897 20.516 -7.004 1.00 84.50 108 ASN A C 1
ATOM 905 O O . ASN A 1 108 ? -1.315 19.521 -7.441 1.00 84.50 108 ASN A O 1
ATOM 909 N N . LYS A 1 109 ? -1.246 21.468 -6.323 1.00 87.81 109 LYS A N 1
ATOM 910 C CA . LYS A 1 109 ? 0.174 21.406 -5.957 1.00 87.81 109 LYS A CA 1
ATOM 911 C C . LYS A 1 109 ? 0.298 20.946 -4.513 1.00 87.81 109 LYS A C 1
ATOM 913 O O . LYS A 1 109 ? 0.220 21.744 -3.585 1.00 87.81 109 LYS A O 1
ATOM 918 N N . ILE A 1 110 ? 0.499 19.648 -4.338 1.00 90.00 110 ILE A N 1
ATOM 919 C CA . ILE A 1 110 ? 0.630 19.026 -3.028 1.00 90.00 110 ILE A CA 1
ATOM 920 C C . ILE A 1 110 ? 2.107 18.949 -2.658 1.00 90.00 110 ILE A C 1
ATOM 922 O O . ILE A 1 110 ? 2.884 18.230 -3.295 1.00 90.00 110 ILE A O 1
ATOM 926 N N . VAL A 1 111 ? 2.477 19.705 -1.625 1.00 92.94 111 VAL A N 1
ATOM 927 C CA . VAL A 1 111 ? 3.812 19.676 -1.029 1.00 92.94 111 VAL A CA 1
ATOM 928 C C . VAL A 1 111 ? 3.905 18.476 -0.095 1.00 92.94 111 VAL A C 1
ATOM 930 O O . VAL A 1 111 ? 3.124 18.358 0.848 1.00 92.94 111 VAL A O 1
ATOM 933 N N . SER A 1 112 ? 4.872 17.594 -0.340 1.00 93.56 112 SER A N 1
ATOM 934 C CA . SER A 1 112 ? 4.997 16.316 0.377 1.00 93.56 112 SER A CA 1
ATOM 935 C C . SER A 1 112 ? 5.121 16.479 1.890 1.00 93.56 112 SER A C 1
ATOM 937 O O . SER A 1 112 ? 4.387 15.842 2.646 1.00 93.56 112 SER A O 1
ATOM 939 N N . LYS A 1 113 ? 5.971 17.412 2.337 1.00 93.44 113 LYS A N 1
ATOM 940 C CA . LYS A 1 113 ? 6.156 17.710 3.763 1.00 93.44 113 LYS A CA 1
ATOM 941 C C . LYS A 1 113 ? 4.878 18.242 4.419 1.00 93.44 113 LYS A C 1
ATOM 943 O O . LYS A 1 113 ? 4.471 17.731 5.452 1.00 93.44 113 LYS A O 1
ATOM 948 N N . GLU A 1 114 ? 4.210 19.210 3.790 1.00 94.81 114 GLU A N 1
ATOM 949 C CA . GLU A 1 114 ? 2.967 19.788 4.325 1.00 94.81 114 GLU A CA 1
ATOM 950 C C . GLU A 1 114 ? 1.853 18.739 4.417 1.00 94.81 114 GLU A C 1
ATOM 952 O O . GLU A 1 114 ? 1.096 18.710 5.389 1.00 94.81 114 GLU A O 1
ATOM 957 N N . PHE A 1 115 ? 1.760 17.849 3.424 1.00 96.62 115 PHE A N 1
ATOM 958 C CA . PHE A 1 115 ? 0.798 16.756 3.469 1.00 96.62 115 PHE A CA 1
ATOM 959 C C . PHE A 1 115 ? 1.130 15.748 4.570 1.00 96.62 115 PHE A C 1
ATOM 961 O O . PHE A 1 115 ? 0.219 15.333 5.282 1.00 96.62 115 PHE A O 1
ATOM 968 N N . LYS A 1 116 ? 2.408 15.384 4.748 1.00 96.88 116 LYS A N 1
ATOM 969 C CA . LYS A 1 116 ? 2.841 14.524 5.859 1.00 96.88 116 LYS A CA 1
ATOM 970 C C . LYS A 1 116 ? 2.435 15.127 7.204 1.00 96.88 116 LYS A C 1
ATOM 972 O O . LYS A 1 116 ? 1.831 14.426 8.011 1.00 96.88 116 LYS A O 1
ATOM 977 N N . ASP A 1 117 ? 2.689 16.415 7.421 1.00 96.94 117 ASP A N 1
ATOM 978 C CA . ASP A 1 117 ? 2.328 17.098 8.669 1.00 96.94 117 ASP A CA 1
ATOM 979 C C . ASP A 1 117 ? 0.802 17.110 8.879 1.00 96.94 117 ASP A C 1
ATOM 981 O O . ASP A 1 117 ? 0.310 16.791 9.966 1.00 96.94 117 ASP A O 1
ATOM 985 N N . LYS A 1 118 ? 0.030 17.395 7.817 1.00 97.56 118 LYS A N 1
ATOM 986 C CA . LYS A 1 118 ? -1.443 17.331 7.838 1.00 97.56 118 LYS A CA 1
ATOM 987 C C . LYS A 1 118 ? -1.941 15.920 8.170 1.00 97.56 118 LYS A C 1
ATOM 989 O O . LYS A 1 118 ? -2.854 15.775 8.981 1.00 97.56 118 LYS A O 1
ATOM 994 N N . PHE A 1 119 ? -1.344 14.897 7.561 1.00 98.50 119 PHE A N 1
ATOM 995 C CA . PHE A 1 119 ? -1.669 13.492 7.789 1.00 98.50 119 PHE A CA 1
ATOM 996 C C . PHE A 1 119 ? -1.370 13.082 9.232 1.00 98.50 119 PHE A C 1
ATOM 998 O O . PHE A 1 119 ? -2.263 12.586 9.909 1.00 98.50 119 PHE A O 1
ATOM 1005 N N . LEU A 1 120 ? -0.166 13.355 9.742 1.00 98.44 120 LEU A N 1
ATOM 1006 C CA . LEU A 1 120 ? 0.216 13.024 11.118 1.00 98.44 120 LEU A CA 1
ATOM 1007 C C . LEU A 1 120 ? -0.693 13.712 12.140 1.00 98.44 120 LEU A C 1
ATOM 1009 O O . LEU A 1 120 ? -1.141 13.081 13.097 1.00 98.44 120 LEU A O 1
ATOM 1013 N N . ASN A 1 121 ? -1.030 14.985 11.910 1.00 98.31 121 ASN A N 1
ATOM 1014 C CA . ASN A 1 121 ? -1.986 15.690 12.756 1.00 98.31 121 ASN A CA 1
ATOM 1015 C C . ASN A 1 121 ? -3.385 15.057 12.695 1.00 98.31 121 ASN A C 1
ATOM 1017 O O . ASN A 1 121 ? -4.055 14.960 13.724 1.00 98.31 121 ASN A O 1
ATOM 1021 N N . LYS A 1 122 ? -3.823 14.601 11.515 1.00 98.25 122 LYS A N 1
ATOM 1022 C CA . LYS A 1 122 ? -5.104 13.902 11.369 1.00 98.25 122 LYS A CA 1
ATOM 1023 C C . LYS A 1 122 ? -5.109 12.562 12.101 1.00 98.25 122 LYS A C 1
ATOM 1025 O O . LYS A 1 122 ? -6.049 12.300 12.837 1.00 98.25 122 LYS A O 1
ATOM 1030 N N . ILE A 1 123 ? -4.060 11.753 11.951 1.00 98.38 123 ILE A N 1
ATOM 1031 C CA . ILE A 1 123 ? -3.916 10.467 12.648 1.00 98.38 123 ILE A CA 1
ATOM 1032 C C . ILE A 1 123 ? -3.932 10.673 14.166 1.00 98.38 123 ILE A C 1
ATOM 1034 O O . ILE A 1 123 ? -4.682 10.004 14.874 1.00 98.38 123 ILE A O 1
ATOM 1038 N N . LYS A 1 124 ? -3.174 11.652 14.676 1.00 97.81 124 LYS A N 1
ATOM 1039 C CA . LYS A 1 124 ? -3.107 11.950 16.115 1.00 97.81 124 LYS A CA 1
ATOM 1040 C C . LYS A 1 124 ? -4.458 12.358 16.714 1.00 97.81 124 LYS A C 1
ATOM 1042 O O . LYS A 1 124 ? -4.727 12.026 17.862 1.00 97.81 124 LYS A O 1
ATOM 1047 N N . ASN A 1 125 ? -5.298 13.051 15.945 1.00 97.50 125 ASN A N 1
ATOM 1048 C CA . ASN A 1 125 ? -6.604 13.558 16.382 1.00 97.50 125 ASN A CA 1
ATOM 1049 C C . ASN A 1 125 ? -7.765 12.853 15.659 1.00 97.50 125 ASN A C 1
ATOM 1051 O O . ASN A 1 125 ? -8.747 13.491 15.288 1.00 97.50 125 ASN A O 1
ATOM 1055 N N . LEU A 1 126 ? -7.619 11.559 15.379 1.00 97.12 126 LEU A N 1
ATOM 1056 C CA . LEU A 1 126 ? -8.628 10.787 14.664 1.00 97.12 126 LEU A CA 1
ATOM 1057 C C . LEU A 1 126 ? -9.842 10.519 15.566 1.00 97.12 126 LEU A C 1
ATOM 1059 O O . LEU A 1 126 ? -9.685 10.050 16.696 1.00 97.12 126 LEU A O 1
ATOM 1063 N N . HIS A 1 127 ? -11.042 10.802 15.058 1.00 96.00 127 HIS A N 1
ATOM 1064 C CA . HIS A 1 127 ? -12.310 10.566 15.752 1.00 96.00 127 HIS A CA 1
ATOM 1065 C C . HIS A 1 127 ? -13.138 9.479 15.053 1.00 96.00 127 HIS A C 1
ATOM 1067 O O . HIS A 1 127 ? -12.871 9.123 13.907 1.00 96.00 127 HIS A O 1
ATOM 1073 N N . THR A 1 128 ? -14.151 8.944 15.738 1.00 96.81 128 THR A N 1
ATOM 1074 C CA . THR A 1 128 ? -15.031 7.888 15.201 1.00 96.81 128 THR A CA 1
ATOM 1075 C C . THR A 1 128 ? -15.701 8.311 13.897 1.00 96.81 128 THR A C 1
ATOM 1077 O O . THR A 1 128 ? -15.636 7.575 12.920 1.00 96.81 128 THR A O 1
ATOM 1080 N N . GLU A 1 129 ? -16.210 9.543 13.827 1.00 95.94 129 GLU A N 1
ATOM 1081 C CA . GLU A 1 129 ? -16.838 10.126 12.629 1.00 95.94 129 GLU A CA 1
ATOM 1082 C C . GLU A 1 129 ? -15.918 10.121 11.394 1.00 95.94 129 GLU A C 1
ATOM 1084 O O . GLU A 1 129 ? -16.377 9.940 10.266 1.00 95.94 129 GLU A O 1
ATOM 1089 N N . ASP A 1 130 ? -14.604 10.266 11.595 1.00 95.88 130 ASP A N 1
ATOM 1090 C CA . ASP A 1 130 ? -13.622 10.263 10.507 1.00 95.88 130 ASP A CA 1
ATOM 1091 C C . ASP A 1 130 ? -13.436 8.889 9.868 1.00 95.88 130 ASP A C 1
ATOM 1093 O O . ASP A 1 130 ? -12.998 8.796 8.720 1.00 95.88 130 ASP A O 1
ATOM 1097 N N . VAL A 1 131 ? -13.731 7.833 10.624 1.00 96.19 131 VAL A N 1
ATOM 1098 C CA . VAL A 1 131 ? -13.615 6.440 10.196 1.00 96.19 131 VAL A CA 1
ATOM 1099 C C . VAL A 1 131 ? -14.975 5.926 9.733 1.00 96.19 131 VAL A C 1
ATOM 1101 O O . VAL A 1 131 ? -15.086 5.378 8.638 1.00 96.19 131 VAL A O 1
ATOM 1104 N N . ASP A 1 132 ? -16.021 6.155 10.525 1.00 95.25 132 ASP A N 1
ATOM 1105 C CA . ASP A 1 132 ? -17.358 5.609 10.293 1.00 95.25 132 ASP A CA 1
ATOM 1106 C C . ASP A 1 132 ? -18.016 6.164 9.026 1.00 95.25 132 ASP A C 1
ATOM 1108 O O . ASP A 1 132 ? -18.796 5.456 8.391 1.00 95.25 132 ASP A O 1
ATOM 1112 N N . LYS A 1 133 ? -17.633 7.365 8.568 1.00 94.00 133 LYS A N 1
ATOM 1113 C CA . LYS A 1 133 ? -18.090 7.898 7.272 1.00 94.00 133 LYS A CA 1
ATOM 1114 C C . LYS A 1 133 ? -17.764 6.993 6.076 1.00 94.00 133 LYS A C 1
ATOM 1116 O O . LYS A 1 133 ? -18.383 7.122 5.026 1.00 94.00 133 LYS A O 1
ATOM 1121 N N . PHE A 1 134 ? -16.794 6.084 6.210 1.00 94.31 134 PHE A N 1
ATOM 1122 C CA . PHE A 1 134 ? -16.435 5.135 5.156 1.00 94.31 134 PHE A CA 1
ATOM 1123 C C . PHE A 1 134 ? -17.233 3.827 5.200 1.00 94.31 134 PHE A C 1
ATOM 1125 O O . PHE A 1 134 ? -17.102 3.029 4.273 1.00 94.31 134 PHE A O 1
ATOM 1132 N N . ARG A 1 135 ? -18.081 3.603 6.213 1.00 92.00 135 ARG A N 1
ATOM 1133 C CA . ARG A 1 135 ? -18.953 2.416 6.285 1.00 92.00 135 ARG A CA 1
ATOM 1134 C C . ARG A 1 135 ? -19.948 2.361 5.124 1.00 92.00 135 ARG A C 1
ATOM 1136 O O . ARG A 1 135 ? -20.242 1.286 4.622 1.00 92.00 135 ARG A O 1
ATOM 1143 N N . GLU A 1 136 ? -20.384 3.523 4.641 1.00 87.06 136 GLU A N 1
ATOM 1144 C CA . GLU A 1 136 ? -21.273 3.670 3.477 1.00 87.06 136 GLU A CA 1
ATOM 1145 C C . GLU A 1 136 ? -20.506 3.889 2.157 1.00 87.06 136 GLU A C 1
ATOM 1147 O O . GLU A 1 136 ? -21.056 4.374 1.167 1.00 87.06 136 GLU A O 1
ATOM 1152 N N . SER A 1 137 ? -19.210 3.557 2.119 1.00 86.12 137 SER A N 1
ATOM 1153 C CA . SER A 1 137 ? -18.389 3.681 0.910 1.00 86.12 137 SER A CA 1
ATOM 1154 C C . SER A 1 137 ? -18.980 2.880 -0.252 1.00 86.12 137 SER A C 1
ATOM 1156 O O . SER A 1 137 ? -19.433 1.757 -0.069 1.00 86.12 137 SER A O 1
ATOM 1158 N N . GLN A 1 138 ? -18.900 3.412 -1.474 1.00 83.88 138 GLN A N 1
ATOM 1159 C CA . GLN A 1 138 ? -19.310 2.691 -2.690 1.00 83.88 138 GLN A CA 1
ATOM 1160 C C . GLN A 1 138 ? -18.330 1.572 -3.090 1.00 83.88 138 GLN A C 1
ATOM 1162 O O . GLN A 1 138 ? -18.615 0.788 -3.992 1.00 83.88 138 GLN A O 1
ATOM 1167 N N . SER A 1 139 ? -17.162 1.503 -2.447 1.00 86.69 139 SER A N 1
ATOM 1168 C CA . SER A 1 139 ? -16.184 0.440 -2.677 1.00 86.69 139 SER A CA 1
ATOM 1169 C C . SER A 1 139 ? -16.541 -0.803 -1.864 1.00 86.69 139 SER A C 1
ATOM 1171 O O . SER A 1 139 ? -16.467 -0.771 -0.634 1.00 86.69 139 SER A O 1
ATOM 1173 N N . GLY A 1 140 ? -16.843 -1.911 -2.551 1.00 89.69 140 GLY A N 1
ATOM 1174 C CA . GLY A 1 140 ? -17.126 -3.203 -1.912 1.00 89.69 140 GLY A CA 1
ATOM 1175 C C . GLY A 1 140 ? -15.997 -3.667 -0.988 1.00 89.69 140 GLY A C 1
ATOM 1176 O O . GLY A 1 140 ? -16.251 -4.090 0.130 1.00 89.69 140 GLY A O 1
ATOM 1177 N N . THR A 1 141 ? -14.735 -3.448 -1.366 1.00 92.31 141 THR A N 1
ATOM 1178 C CA . THR A 1 141 ? -13.580 -3.805 -0.524 1.00 92.31 141 THR A CA 1
ATOM 1179 C C . THR A 1 141 ? -13.521 -3.011 0.786 1.00 92.31 141 THR A C 1
ATOM 1181 O O . THR A 1 141 ? -13.063 -3.520 1.808 1.00 92.31 141 THR A O 1
ATOM 1184 N N . ILE A 1 142 ? -13.967 -1.750 0.782 1.00 93.81 142 ILE A N 1
ATOM 1185 C CA . ILE A 1 142 ? -14.039 -0.950 2.014 1.00 93.81 142 ILE A CA 1
ATOM 1186 C C . ILE A 1 142 ? -15.170 -1.470 2.905 1.00 93.81 142 ILE A C 1
ATOM 1188 O O . ILE A 1 142 ? -14.973 -1.594 4.111 1.00 93.81 142 ILE A O 1
ATOM 1192 N N . GLN A 1 143 ? -16.320 -1.820 2.323 1.00 94.38 143 GLN A N 1
ATOM 1193 C CA . GLN A 1 143 ? -17.429 -2.427 3.064 1.00 94.38 143 GLN A CA 1
ATOM 1194 C C . GLN A 1 143 ? -17.004 -3.759 3.699 1.00 94.38 143 GLN A C 1
ATOM 1196 O O . GLN A 1 143 ? -17.157 -3.931 4.905 1.00 94.38 143 GLN A O 1
ATOM 1201 N N . GLU A 1 144 ? -16.345 -4.639 2.939 1.00 94.44 144 GLU A N 1
ATOM 1202 C CA . GLU A 1 144 ? -15.793 -5.911 3.430 1.00 94.44 144 GLU A CA 1
ATOM 1203 C C . GLU A 1 144 ? -14.822 -5.729 4.607 1.00 94.44 144 GLU A C 1
ATOM 1205 O O . GLU A 1 144 ? -14.778 -6.562 5.521 1.00 94.44 144 GLU A O 1
ATOM 1210 N N . ALA A 1 145 ? -14.033 -4.648 4.605 1.00 96.69 145 ALA A N 1
ATOM 1211 C CA . ALA A 1 145 ? -13.148 -4.321 5.717 1.00 96.69 145 ALA A CA 1
ATOM 1212 C C . ALA A 1 145 ? -13.945 -4.018 6.996 1.00 96.69 145 ALA A C 1
ATOM 1214 O O . ALA A 1 145 ? -13.627 -4.569 8.052 1.00 96.69 145 ALA A O 1
ATOM 1215 N N .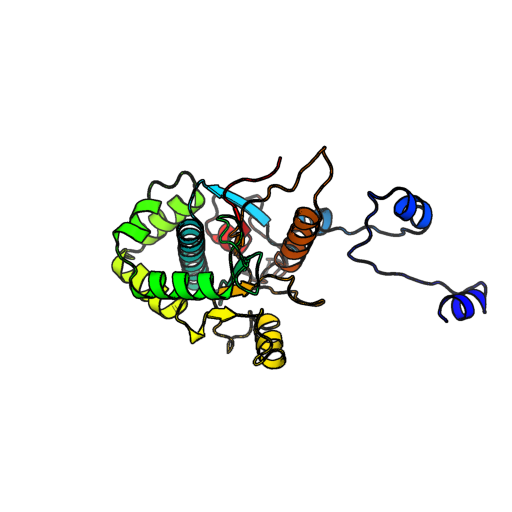 PHE A 1 146 ? -14.999 -3.201 6.904 1.00 97.06 146 PHE A N 1
ATOM 1216 C CA . PHE A 1 146 ? -15.866 -2.891 8.044 1.00 97.06 146 PHE A CA 1
ATOM 1217 C C . PHE A 1 146 ? -16.673 -4.097 8.519 1.00 97.06 146 PHE A C 1
ATOM 1219 O O . PHE A 1 146 ? -16.686 -4.367 9.716 1.00 97.06 146 PHE A O 1
ATOM 1226 N N . GLU A 1 147 ? -17.241 -4.883 7.603 1.00 95.88 147 GLU A N 1
ATOM 1227 C CA . GLU A 1 147 ? -17.910 -6.143 7.942 1.00 95.88 147 GLU A CA 1
ATOM 1228 C C . GLU A 1 147 ? -16.972 -7.094 8.689 1.00 95.88 147 GLU A C 1
ATOM 1230 O O . GLU A 1 147 ? -17.371 -7.761 9.644 1.00 95.88 147 GLU A O 1
ATOM 1235 N N . TYR A 1 148 ? -15.700 -7.159 8.281 1.00 96.62 148 TYR A N 1
ATOM 1236 C CA . TYR A 1 148 ? -14.701 -7.931 9.004 1.00 96.62 148 TYR A CA 1
ATOM 1237 C C . TYR A 1 148 ? -14.435 -7.364 10.400 1.00 96.62 148 TYR A C 1
ATOM 1239 O O . TYR A 1 148 ? -14.346 -8.147 11.346 1.00 96.62 148 TYR A O 1
ATOM 1247 N N . PHE A 1 149 ? -14.280 -6.047 10.550 1.00 97.50 149 PHE A N 1
ATOM 1248 C CA . PHE A 1 149 ? -14.055 -5.446 11.866 1.00 97.50 149 PHE A CA 1
ATOM 1249 C C . PHE A 1 149 ? -15.226 -5.721 12.809 1.00 97.50 149 PHE A C 1
ATOM 1251 O O . PHE A 1 149 ? -15.001 -6.222 13.911 1.00 97.50 149 PHE A O 1
ATOM 1258 N N . ASP A 1 150 ? -16.455 -5.517 12.339 1.00 96.62 150 ASP A N 1
ATOM 1259 C CA . ASP A 1 150 ? -17.670 -5.746 13.118 1.00 96.62 150 ASP A CA 1
ATOM 1260 C C . ASP A 1 150 ? -17.813 -7.235 13.491 1.00 96.62 150 ASP A C 1
ATOM 1262 O O . ASP A 1 150 ? -18.032 -7.570 14.656 1.00 96.62 150 ASP A O 1
ATOM 1266 N N . ALA A 1 151 ? -17.581 -8.153 12.542 1.00 97.00 151 ALA A N 1
ATOM 1267 C CA . ALA A 1 151 ? -17.653 -9.599 12.781 1.00 97.00 151 ALA A CA 1
ATOM 1268 C C . ALA A 1 151 ? -16.566 -10.144 13.728 1.00 97.00 151 ALA A C 1
ATOM 1270 O O . ALA A 1 151 ? -16.687 -11.271 14.206 1.00 97.00 151 ALA A O 1
ATOM 1271 N N . ASN A 1 152 ? -15.492 -9.386 13.971 1.00 96.69 152 ASN A N 1
ATOM 1272 C CA . ASN A 1 152 ? -14.429 -9.744 14.915 1.00 96.69 152 ASN A CA 1
ATOM 1273 C C . ASN A 1 152 ? -14.413 -8.817 16.146 1.00 96.69 152 ASN A C 1
ATOM 1275 O O . ASN A 1 152 ? -13.399 -8.762 16.840 1.00 96.69 152 ASN A O 1
ATOM 1279 N N . GLU A 1 153 ? -15.509 -8.092 16.408 1.00 96.94 153 GLU A N 1
ATOM 1280 C CA . GLU A 1 153 ? -15.688 -7.223 17.584 1.00 96.94 153 GLU A CA 1
ATOM 1281 C C . GLU A 1 153 ? -14.618 -6.116 17.712 1.00 96.94 153 GLU A C 1
ATOM 1283 O O . GLU A 1 153 ? -14.273 -5.653 18.803 1.00 96.94 153 GLU A O 1
ATOM 1288 N N . ILE A 1 154 ? -14.077 -5.660 16.579 1.00 96.69 154 ILE A N 1
ATOM 1289 C CA . ILE A 1 154 ? -13.121 -4.554 16.526 1.00 96.69 154 ILE A CA 1
ATOM 1290 C C . ILE A 1 154 ? -13.916 -3.256 16.440 1.00 96.69 154 ILE A C 1
ATOM 1292 O O . ILE A 1 154 ? -14.361 -2.852 15.367 1.00 96.69 154 ILE A O 1
ATOM 1296 N N . THR A 1 155 ? -14.086 -2.592 17.582 1.00 97.06 155 THR A N 1
ATOM 1297 C CA . THR A 1 155 ? -14.770 -1.295 17.627 1.00 97.06 155 THR A CA 1
ATOM 1298 C C . THR A 1 155 ? -13.979 -0.216 16.885 1.00 97.06 155 THR A C 1
ATOM 1300 O O . THR A 1 155 ? -12.750 -0.293 16.757 1.00 97.06 155 THR A O 1
ATOM 1303 N N . THR A 1 156 ? -14.673 0.832 16.438 1.00 97.06 156 THR A N 1
ATOM 1304 C CA . THR A 1 156 ? -14.046 1.978 15.768 1.00 97.06 156 THR A CA 1
ATOM 1305 C C . THR A 1 156 ? -12.978 2.635 16.657 1.00 97.06 156 THR A C 1
ATOM 1307 O O . THR A 1 156 ? -11.911 3.000 16.167 1.00 97.06 156 THR A O 1
ATOM 1310 N N . GLU A 1 157 ? -13.179 2.711 17.976 1.00 97.44 157 GLU A N 1
ATOM 1311 C CA . GLU A 1 157 ? -12.188 3.253 18.920 1.00 97.44 157 GLU A CA 1
ATOM 1312 C C . GLU A 1 157 ? -10.930 2.386 19.019 1.00 97.44 157 GLU A C 1
ATOM 1314 O O . GLU A 1 157 ? -9.818 2.915 19.109 1.00 97.44 157 GLU A O 1
ATOM 1319 N N . ASN A 1 158 ? -11.083 1.058 19.000 1.00 97.25 158 ASN A N 1
ATOM 1320 C CA . ASN A 1 158 ? -9.942 0.145 18.980 1.00 97.25 158 ASN A CA 1
ATOM 1321 C C . ASN A 1 158 ? -9.149 0.309 17.680 1.00 97.25 158 ASN A C 1
ATOM 1323 O O . ASN A 1 158 ? -7.927 0.455 17.727 1.00 97.25 158 ASN A O 1
ATOM 1327 N N . LEU A 1 159 ? -9.843 0.376 16.539 1.00 98.00 159 LEU A N 1
ATOM 1328 C CA . LEU A 1 159 ? -9.220 0.619 15.240 1.00 98.00 159 LEU A CA 1
ATOM 1329 C C . LEU A 1 159 ? -8.473 1.964 15.207 1.00 98.00 159 LEU A C 1
ATOM 1331 O O . LEU A 1 159 ? -7.347 2.026 14.719 1.00 98.00 159 LEU A O 1
ATOM 1335 N N . ILE A 1 160 ? -9.049 3.028 15.776 1.00 98.50 160 ILE A N 1
ATOM 1336 C CA . ILE A 1 160 ? -8.395 4.342 15.879 1.00 98.50 160 ILE A CA 1
ATOM 1337 C C . ILE A 1 160 ? -7.082 4.252 16.663 1.00 98.50 160 ILE A C 1
ATOM 1339 O O . ILE A 1 160 ? -6.066 4.771 16.200 1.00 98.50 160 ILE A O 1
ATOM 1343 N N . ARG A 1 161 ? -7.069 3.571 17.817 1.00 98.25 161 ARG A N 1
ATOM 1344 C CA . ARG A 1 161 ? -5.846 3.404 18.625 1.00 98.25 161 ARG A CA 1
ATOM 1345 C C . ARG A 1 161 ? -4.762 2.638 17.871 1.00 98.25 161 ARG A C 1
ATOM 1347 O O . ARG A 1 161 ? -3.591 3.012 17.928 1.00 98.25 161 ARG A O 1
ATOM 1354 N N . GLU A 1 162 ? -5.145 1.587 17.149 1.00 97.81 162 GLU A N 1
ATOM 1355 C CA . GLU A 1 162 ? -4.220 0.831 16.300 1.00 97.81 162 GLU A CA 1
ATOM 1356 C C . GLU A 1 162 ? -3.641 1.706 15.186 1.00 97.81 162 GLU A C 1
ATOM 1358 O O . GLU A 1 162 ? -2.427 1.727 14.991 1.00 97.81 162 GLU A O 1
ATOM 1363 N N . ILE A 1 163 ? -4.490 2.474 14.495 1.00 98.50 163 ILE A N 1
ATOM 1364 C CA . ILE A 1 163 ? -4.076 3.415 13.450 1.00 98.50 163 ILE A CA 1
ATOM 1365 C C . ILE A 1 163 ? -3.103 4.457 14.010 1.00 98.50 163 ILE A C 1
ATOM 1367 O O . ILE A 1 163 ? -2.058 4.695 13.407 1.00 98.50 163 ILE A O 1
ATOM 1371 N N . GLN A 1 164 ? -3.412 5.043 15.168 1.00 98.50 164 GLN A N 1
ATOM 1372 C CA . GLN A 1 164 ? -2.566 6.034 15.836 1.00 98.50 164 GLN A CA 1
ATOM 1373 C C . GLN A 1 164 ? -1.168 5.499 16.141 1.00 98.50 164 GLN A C 1
ATOM 1375 O O . GLN A 1 164 ? -0.183 6.187 15.887 1.00 98.50 164 GLN A O 1
ATOM 1380 N N . ASN A 1 165 ? -1.079 4.269 16.647 1.00 98.12 165 ASN A N 1
ATOM 1381 C CA . ASN A 1 165 ? 0.196 3.622 16.944 1.00 98.12 165 ASN A CA 1
ATOM 1382 C C . ASN A 1 165 ? 0.960 3.218 15.674 1.00 98.12 165 ASN A C 1
ATOM 1384 O O . ASN A 1 165 ? 2.179 3.343 15.595 1.00 98.12 165 ASN A O 1
ATOM 1388 N N . ASP A 1 166 ? 0.261 2.691 14.674 1.00 97.75 166 ASP A N 1
ATOM 1389 C CA . ASP A 1 166 ? 0.883 2.145 13.470 1.00 97.75 166 ASP A CA 1
ATOM 1390 C C . ASP A 1 166 ? 1.344 3.216 12.477 1.00 97.75 166 ASP A C 1
ATOM 1392 O O . ASP A 1 166 ? 2.278 2.979 11.714 1.00 97.75 166 ASP A O 1
ATOM 1396 N N . PHE A 1 167 ? 0.704 4.382 12.488 1.00 98.31 167 PHE A N 1
ATOM 1397 C CA . PHE A 1 167 ? 1.012 5.510 11.607 1.00 98.31 167 PHE A CA 1
ATOM 1398 C C . PHE A 1 167 ? 1.563 6.713 12.379 1.00 98.31 167 PHE A C 1
ATOM 1400 O O . PHE A 1 167 ? 1.444 7.856 11.936 1.00 98.31 167 PHE A O 1
ATOM 1407 N N . GLU A 1 168 ? 2.191 6.464 13.528 1.00 97.69 168 GLU A N 1
ATOM 1408 C CA . GLU A 1 168 ? 2.953 7.483 14.242 1.00 97.69 168 GLU A CA 1
ATOM 1409 C C . GLU A 1 168 ? 4.151 7.986 13.412 1.00 97.69 168 GLU A C 1
ATOM 1411 O O . GLU A 1 168 ? 4.567 7.385 12.415 1.00 97.69 168 GLU A O 1
ATOM 1416 N N . GLU A 1 169 ? 4.733 9.110 13.830 1.00 96.81 169 GLU A N 1
ATOM 1417 C CA . GLU A 1 169 ? 5.754 9.825 13.058 1.00 96.81 169 GLU A CA 1
ATOM 1418 C C . GLU A 1 169 ? 6.985 8.970 12.715 1.00 96.81 169 GLU A C 1
ATOM 1420 O O . GLU A 1 169 ? 7.474 9.028 11.585 1.00 96.81 169 GLU A O 1
ATOM 1425 N N . THR A 1 170 ? 7.453 8.133 13.647 1.00 95.94 170 THR A N 1
ATOM 1426 C CA . THR A 1 170 ? 8.629 7.261 13.464 1.00 95.94 170 THR A CA 1
ATOM 1427 C C . THR A 1 170 ? 8.416 6.184 12.396 1.00 95.94 170 THR A C 1
ATOM 1429 O O . THR A 1 170 ? 9.383 5.708 11.801 1.00 95.94 170 THR A O 1
ATOM 1432 N N . LYS A 1 171 ? 7.155 5.840 12.103 1.00 97.56 171 LYS A N 1
ATOM 1433 C CA . LYS A 1 171 ? 6.745 4.857 11.085 1.00 97.56 171 LYS A CA 1
ATOM 1434 C C . LYS A 1 171 ? 6.356 5.516 9.754 1.00 97.56 171 LYS A C 1
ATOM 1436 O O . LYS A 1 171 ? 5.973 4.822 8.808 1.00 97.56 171 LYS A O 1
ATOM 1441 N N . CYS A 1 172 ? 6.485 6.842 9.658 1.00 96.81 172 CYS A N 1
ATOM 1442 C CA . CYS A 1 172 ? 6.144 7.652 8.491 1.00 96.81 172 CYS A CA 1
ATOM 1443 C C . CYS A 1 172 ? 7.399 8.280 7.863 1.00 96.81 172 CYS A C 1
ATOM 1445 O O . CYS A 1 172 ? 7.892 9.329 8.291 1.00 96.81 172 CYS A O 1
ATOM 1447 N N . LEU A 1 173 ? 7.903 7.669 6.794 1.00 94.19 173 LEU A N 1
ATOM 1448 C CA . LEU A 1 173 ? 9.154 8.053 6.149 1.00 94.19 173 LEU A CA 1
ATOM 1449 C C . LEU A 1 173 ? 8.946 9.111 5.059 1.00 94.19 173 LEU A C 1
ATOM 1451 O O . LEU A 1 173 ? 8.092 8.953 4.194 1.00 94.19 173 LEU A O 1
ATOM 1455 N N . SER A 1 174 ? 9.766 10.160 5.061 1.00 91.75 174 SER A N 1
ATOM 1456 C CA . SER A 1 174 ? 9.840 11.138 3.967 1.00 91.75 174 SER A CA 1
ATOM 1457 C C . SER A 1 174 ? 11.112 10.896 3.168 1.00 91.75 174 SER A C 1
ATOM 1459 O O . SER A 1 174 ? 12.190 10.833 3.751 1.00 91.75 174 SER A O 1
ATOM 1461 N N . VAL A 1 175 ? 10.998 10.770 1.848 1.00 87.88 175 VAL A N 1
ATOM 1462 C CA . VAL A 1 175 ? 12.147 10.471 0.967 1.00 87.88 175 VAL A CA 1
ATOM 1463 C C . VAL A 1 175 ? 12.611 11.671 0.144 1.00 87.88 175 VAL A C 1
ATOM 1465 O O . VAL A 1 175 ? 13.619 11.591 -0.550 1.00 87.88 175 VAL A O 1
ATOM 1468 N N . ASP A 1 176 ? 11.886 12.786 0.237 1.00 81.06 176 ASP A N 1
ATOM 1469 C CA . ASP A 1 176 ? 12.137 13.996 -0.551 1.00 81.06 176 ASP A CA 1
ATOM 1470 C C . ASP A 1 176 ? 13.172 14.939 0.089 1.00 81.06 176 ASP A C 1
ATOM 1472 O O . ASP A 1 176 ? 13.608 15.906 -0.536 1.00 81.06 176 ASP A O 1
ATOM 1476 N N . SER A 1 177 ? 13.557 14.696 1.347 1.00 69.69 177 SER A N 1
ATOM 1477 C CA . SER A 1 177 ? 14.565 15.494 2.046 1.00 69.69 177 SER A CA 1
ATOM 1478 C C . SER A 1 177 ? 15.974 14.998 1.729 1.00 69.69 177 SER A C 1
ATOM 1480 O O . SER A 1 177 ? 16.245 13.801 1.740 1.00 69.69 177 SER A O 1
ATOM 1482 N N . ASN A 1 178 ? 16.903 15.933 1.515 1.00 67.19 178 ASN A N 1
ATOM 1483 C CA . ASN A 1 178 ? 18.330 15.606 1.405 1.00 67.19 178 ASN A CA 1
ATOM 1484 C C . ASN A 1 178 ? 18.943 15.176 2.749 1.00 67.19 178 ASN A C 1
ATOM 1486 O O . ASN A 1 178 ? 20.004 14.557 2.764 1.00 67.19 178 ASN A O 1
ATOM 1490 N N . GLU A 1 179 ? 18.279 15.495 3.860 1.00 68.06 179 GLU A N 1
ATOM 1491 C CA . GLU A 1 179 ? 18.626 14.997 5.190 1.00 68.06 179 GLU A CA 1
ATOM 1492 C C . GLU A 1 179 ? 18.448 13.472 5.227 1.00 68.06 179 GLU A C 1
ATOM 1494 O O . GLU A 1 179 ? 17.391 12.954 4.860 1.00 68.06 179 GLU A O 1
ATOM 1499 N N . ASP A 1 180 ? 19.505 12.763 5.631 1.00 75.31 180 ASP A N 1
ATOM 1500 C CA . ASP A 1 180 ? 19.545 11.306 5.808 1.00 75.31 180 ASP A CA 1
ATOM 1501 C C . ASP A 1 180 ? 19.194 10.464 4.566 1.00 75.31 180 ASP A C 1
ATOM 1503 O O . ASP A 1 180 ? 18.707 9.337 4.678 1.00 75.31 180 ASP A O 1
ATOM 1507 N N . LYS A 1 181 ? 19.498 10.967 3.360 1.00 80.38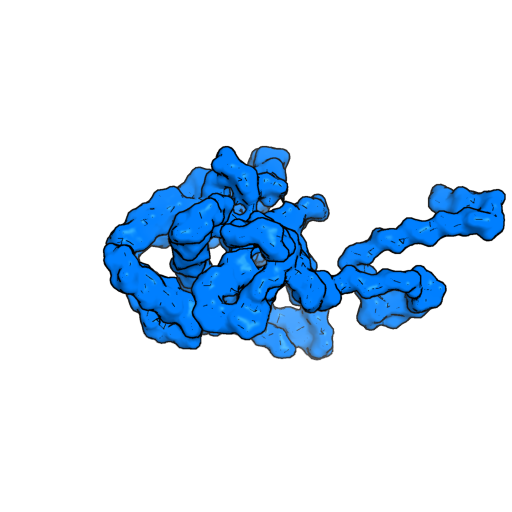 181 LYS A N 1
ATOM 1508 C CA . LYS A 1 181 ? 19.194 10.292 2.082 1.00 80.38 181 LYS A CA 1
ATOM 1509 C C . LYS A 1 181 ? 19.648 8.827 2.027 1.00 80.38 181 LYS A C 1
ATOM 1511 O O . LYS A 1 181 ? 18.892 7.980 1.559 1.00 80.38 181 LYS A O 1
ATOM 1516 N N . GLU A 1 182 ? 20.852 8.512 2.508 1.00 82.69 182 GLU A N 1
ATOM 1517 C CA . GLU A 1 182 ? 21.369 7.133 2.519 1.00 82.69 182 GLU A CA 1
ATOM 1518 C C . GLU A 1 182 ? 20.550 6.220 3.436 1.00 82.69 182 GLU A C 1
ATOM 1520 O O . GLU A 1 182 ? 20.105 5.151 3.016 1.00 82.69 182 GLU A O 1
ATOM 1525 N N . ARG A 1 183 ? 20.277 6.665 4.668 1.00 86.50 183 ARG A N 1
ATOM 1526 C CA . ARG A 1 183 ? 19.453 5.924 5.631 1.00 86.50 183 ARG A CA 1
ATOM 1527 C C . ARG A 1 183 ? 18.037 5.719 5.099 1.00 86.50 183 ARG A C 1
ATOM 1529 O O . ARG A 1 183 ? 17.511 4.609 5.169 1.00 86.50 183 ARG A O 1
ATOM 1536 N N . ASN A 1 184 ? 17.435 6.767 4.542 1.00 88.00 184 ASN A N 1
ATOM 1537 C CA . ASN A 1 184 ? 16.093 6.701 3.974 1.00 88.00 184 ASN A CA 1
ATOM 1538 C C . ASN A 1 184 ? 16.055 5.725 2.795 1.00 88.00 184 ASN A C 1
ATOM 1540 O O . ASN A 1 184 ? 15.135 4.917 2.712 1.00 88.00 184 ASN A O 1
ATOM 1544 N N . GLN A 1 185 ? 17.082 5.715 1.940 1.00 85.44 185 GLN A N 1
ATOM 1545 C CA . GLN A 1 185 ? 17.179 4.759 0.838 1.00 85.44 185 GLN A CA 1
ATOM 1546 C C . GLN A 1 185 ? 17.258 3.307 1.330 1.00 85.44 185 GLN A C 1
ATOM 1548 O O . GLN A 1 185 ? 16.596 2.440 0.760 1.00 85.44 185 GLN A O 1
ATOM 1553 N N . VAL A 1 186 ? 18.017 3.039 2.399 1.00 88.44 186 VAL A N 1
ATOM 1554 C CA . VAL A 1 186 ? 18.082 1.703 3.016 1.00 88.44 186 VAL A CA 1
ATOM 1555 C C . VAL A 1 186 ? 16.713 1.285 3.558 1.00 88.44 186 VAL A C 1
ATOM 1557 O O . VAL A 1 186 ? 16.262 0.178 3.264 1.00 88.44 186 VAL A O 1
ATOM 1560 N N . LEU A 1 187 ? 16.016 2.163 4.288 1.00 91.06 187 LEU A N 1
ATOM 1561 C CA . LEU A 1 187 ? 14.681 1.869 4.830 1.00 91.06 187 LEU A CA 1
ATOM 1562 C C . LEU A 1 187 ? 13.649 1.617 3.724 1.00 91.06 187 LEU A C 1
ATOM 1564 O O . LEU A 1 187 ? 12.847 0.691 3.812 1.00 91.06 187 LEU A O 1
ATOM 1568 N N . VAL A 1 188 ? 13.682 2.419 2.664 1.00 89.44 188 VAL A N 1
ATOM 1569 C CA . VAL A 1 188 ? 12.784 2.291 1.511 1.00 89.44 188 VAL A CA 1
ATOM 1570 C C . VAL A 1 188 ? 13.018 0.993 0.741 1.00 89.44 188 VAL A C 1
ATOM 1572 O O . VAL A 1 188 ? 12.059 0.409 0.246 1.00 89.44 188 VAL A O 1
ATOM 1575 N N . ASN A 1 189 ? 14.265 0.529 0.647 1.00 88.25 189 ASN A N 1
ATOM 1576 C CA . ASN A 1 189 ? 14.623 -0.699 -0.071 1.00 88.25 189 ASN A CA 1
ATOM 1577 C C . ASN A 1 189 ? 14.469 -1.974 0.772 1.00 88.25 189 ASN A C 1
ATOM 1579 O O . ASN A 1 189 ? 14.714 -3.061 0.265 1.00 88.25 189 ASN A O 1
ATOM 1583 N N . SER A 1 190 ? 14.105 -1.849 2.050 1.00 91.06 190 SER A N 1
ATOM 1584 C CA . SER A 1 190 ? 13.986 -2.968 2.994 1.00 91.06 190 SER A CA 1
ATOM 1585 C C . SER A 1 190 ? 12.650 -2.950 3.737 1.00 91.06 190 SER A C 1
ATOM 1587 O O . SER A 1 190 ? 12.562 -3.349 4.898 1.00 91.06 190 SER A O 1
ATOM 1589 N N . LEU A 1 191 ? 11.587 -2.450 3.101 1.00 92.38 191 LEU A N 1
ATOM 1590 C CA . LEU A 1 191 ? 10.277 -2.276 3.741 1.00 92.38 191 LEU A CA 1
ATOM 1591 C C . LEU A 1 191 ? 9.681 -3.583 4.287 1.00 92.38 191 LEU A C 1
ATOM 1593 O O . LEU A 1 191 ? 8.888 -3.540 5.226 1.00 92.38 191 LEU A O 1
ATOM 1597 N N . GLU A 1 192 ? 10.051 -4.729 3.724 1.00 91.00 192 GLU A N 1
ATOM 1598 C CA . GLU A 1 192 ? 9.659 -6.069 4.163 1.00 91.00 192 GLU A CA 1
ATOM 1599 C C . GLU A 1 192 ? 10.491 -6.632 5.323 1.00 91.00 192 GLU A C 1
ATOM 1601 O O . GLU A 1 192 ? 10.113 -7.653 5.907 1.00 91.00 192 GLU A O 1
ATOM 1606 N N . ALA A 1 193 ? 11.612 -5.989 5.668 1.00 93.19 193 ALA A N 1
ATOM 1607 C CA . ALA A 1 193 ? 12.455 -6.410 6.776 1.00 93.19 193 ALA A CA 1
ATOM 1608 C C . ALA A 1 193 ? 11.697 -6.307 8.110 1.00 93.19 193 ALA A C 1
ATOM 1610 O O . ALA A 1 193 ? 10.861 -5.427 8.317 1.00 93.19 193 ALA A O 1
ATOM 1611 N N . LYS A 1 194 ? 11.973 -7.243 9.026 1.00 89.81 194 LYS A N 1
ATOM 1612 C CA . LYS A 1 194 ? 11.221 -7.390 10.287 1.00 89.81 194 LYS A CA 1
ATOM 1613 C C . LYS A 1 194 ? 11.484 -6.265 11.286 1.00 89.81 194 LYS A C 1
ATOM 1615 O O . LYS A 1 194 ? 10.626 -5.984 12.110 1.00 89.81 194 LYS A O 1
ATOM 1620 N N . ASP A 1 195 ? 12.681 -5.703 11.240 1.00 93.19 195 ASP A N 1
ATOM 1621 C CA . ASP A 1 195 ? 13.170 -4.587 12.051 1.00 93.19 195 ASP A CA 1
ATOM 1622 C C . ASP A 1 195 ? 12.847 -3.223 11.428 1.00 93.19 195 ASP A C 1
ATOM 1624 O O . ASP A 1 195 ? 12.977 -2.188 12.076 1.00 93.19 195 ASP A O 1
ATOM 1628 N N . ASN A 1 196 ? 12.386 -3.210 10.179 1.00 95.06 196 ASN A N 1
ATOM 1629 C CA . ASN A 1 196 ? 11.853 -2.019 9.553 1.00 95.06 196 ASN A CA 1
ATOM 1630 C C . ASN A 1 196 ? 10.396 -1.842 10.001 1.00 95.06 196 ASN A C 1
ATOM 1632 O O . ASN A 1 196 ? 9.548 -2.683 9.713 1.00 95.06 196 ASN A O 1
ATOM 1636 N N . GLU A 1 197 ? 10.072 -0.734 10.662 1.00 96.06 197 GLU A N 1
ATOM 1637 C CA . GLU A 1 197 ? 8.713 -0.455 11.155 1.00 96.06 197 GLU A CA 1
ATOM 1638 C C . GLU A 1 197 ? 7.923 0.515 10.266 1.00 96.06 197 GLU A C 1
ATOM 1640 O O . GLU A 1 197 ? 6.771 0.816 10.564 1.00 96.06 197 GLU A O 1
ATOM 1645 N N . ILE A 1 198 ? 8.494 0.974 9.145 1.00 97.31 198 ILE A N 1
ATOM 1646 C CA . ILE A 1 198 ? 7.838 1.945 8.259 1.00 97.31 198 ILE A CA 1
ATOM 1647 C C . ILE A 1 198 ? 6.507 1.391 7.734 1.00 97.31 198 ILE A C 1
ATOM 1649 O O . ILE A 1 198 ? 6.453 0.265 7.228 1.00 97.31 198 ILE A O 1
ATOM 1653 N N . ARG A 1 199 ? 5.450 2.206 7.843 1.00 97.94 199 ARG A N 1
ATOM 1654 C CA . ARG A 1 199 ? 4.072 1.938 7.387 1.00 97.94 199 ARG A CA 1
ATOM 1655 C C . ARG A 1 199 ? 3.590 2.911 6.317 1.00 97.94 199 ARG A C 1
ATOM 1657 O O . ARG A 1 199 ? 2.715 2.554 5.530 1.00 97.94 199 ARG A O 1
ATOM 1664 N N . ALA A 1 200 ? 4.184 4.098 6.247 1.00 97.69 200 ALA A N 1
ATOM 1665 C CA . ALA A 1 200 ? 3.880 5.094 5.230 1.00 97.69 200 ALA A CA 1
ATOM 1666 C C . ALA A 1 200 ? 5.158 5.709 4.655 1.00 97.69 200 ALA A C 1
ATOM 1668 O O . ALA A 1 200 ? 6.095 6.013 5.393 1.00 97.69 200 ALA A O 1
ATOM 1669 N N . VAL A 1 201 ? 5.170 5.924 3.342 1.00 95.44 201 VAL A N 1
ATOM 1670 C CA . VAL A 1 201 ? 6.240 6.615 2.616 1.00 95.44 201 VAL A CA 1
ATOM 1671 C C . VAL A 1 201 ? 5.644 7.826 1.905 1.00 95.44 201 VAL A C 1
ATOM 1673 O O . VAL A 1 201 ? 4.641 7.699 1.212 1.00 95.44 201 VAL A O 1
ATOM 1676 N N . PHE A 1 202 ? 6.262 8.991 2.060 1.00 94.75 202 PHE A N 1
ATOM 1677 C CA . PHE A 1 202 ? 5.866 10.251 1.429 1.00 94.75 202 PHE A CA 1
ATOM 1678 C C . PHE A 1 202 ? 6.923 10.638 0.397 1.00 94.75 202 PHE A C 1
ATOM 1680 O O . PHE A 1 202 ? 8.097 10.776 0.753 1.00 94.75 202 PHE A O 1
ATOM 1687 N N . ALA A 1 203 ? 6.508 10.762 -0.868 1.00 91.31 203 ALA A N 1
ATOM 1688 C CA . ALA A 1 203 ? 7.412 10.982 -1.995 1.00 91.31 203 ALA A CA 1
ATOM 1689 C C . ALA A 1 203 ? 6.815 11.905 -3.069 1.00 91.31 203 ALA A C 1
ATOM 1691 O O . ALA A 1 203 ? 5.618 11.849 -3.369 1.00 91.31 203 ALA A O 1
ATOM 1692 N N . VAL A 1 204 ? 7.670 12.694 -3.717 1.00 86.62 204 VAL A N 1
ATOM 1693 C CA . VAL A 1 204 ? 7.374 13.519 -4.898 1.00 86.62 204 VAL A CA 1
ATOM 1694 C C . VAL A 1 204 ? 7.950 12.892 -6.148 1.00 86.62 204 VAL A C 1
ATOM 1696 O O . VAL A 1 204 ? 7.252 12.758 -7.152 1.00 86.62 204 VAL A O 1
ATOM 1699 N N . GLU A 1 205 ? 9.222 12.522 -6.108 1.00 76.25 205 GLU A N 1
ATOM 1700 C CA . GLU A 1 205 ? 9.878 11.879 -7.236 1.00 76.25 205 GLU A CA 1
ATOM 1701 C C . GLU A 1 205 ? 9.812 10.364 -7.108 1.00 76.25 205 GLU A C 1
ATOM 1703 O O . GLU A 1 205 ? 9.438 9.795 -6.080 1.00 76.25 205 GLU A O 1
ATOM 1708 N N . MET A 1 206 ? 10.105 9.704 -8.220 1.00 61.62 206 MET A N 1
ATOM 1709 C CA . MET A 1 206 ? 10.180 8.257 -8.250 1.00 61.62 206 MET A CA 1
ATOM 1710 C C . MET A 1 206 ? 11.294 7.823 -7.315 1.00 61.62 206 MET A C 1
ATOM 1712 O O . MET A 1 206 ? 12.413 8.326 -7.396 1.00 61.62 206 MET A O 1
ATOM 1716 N N . LEU A 1 207 ? 10.985 6.864 -6.451 1.00 66.94 207 LEU A N 1
ATOM 1717 C CA . LEU A 1 207 ? 12.007 6.177 -5.684 1.00 66.94 207 LEU A CA 1
ATOM 1718 C C . LEU A 1 207 ? 13.043 5.627 -6.673 1.00 66.94 207 LEU A C 1
ATOM 1720 O O . LEU A 1 207 ? 12.679 5.132 -7.749 1.00 66.94 207 LEU A O 1
ATOM 1724 N N . ASN A 1 208 ? 14.319 5.851 -6.343 1.00 59.47 208 ASN A N 1
ATOM 1725 C CA . ASN A 1 208 ? 15.454 5.696 -7.253 1.00 59.47 208 ASN A CA 1
ATOM 1726 C C . ASN A 1 208 ? 15.460 4.324 -7.961 1.00 59.47 208 ASN A C 1
ATOM 1728 O O . ASN A 1 208 ? 14.786 3.375 -7.551 1.00 59.47 208 ASN A O 1
ATOM 1732 N N . GLU A 1 209 ? 16.212 4.212 -9.058 1.00 54.31 209 GLU A N 1
ATOM 1733 C CA . GLU A 1 209 ? 16.419 2.934 -9.753 1.00 54.31 209 GLU A CA 1
ATOM 1734 C C . GLU A 1 209 ? 16.782 1.813 -8.761 1.00 54.31 209 GLU A C 1
ATOM 1736 O O . GLU A 1 209 ? 17.667 1.978 -7.925 1.00 54.31 209 GLU A O 1
ATOM 1741 N N . GLY A 1 210 ? 16.057 0.691 -8.827 1.00 56.94 210 GLY A N 1
ATOM 1742 C CA . GLY A 1 210 ? 16.216 -0.440 -7.905 1.00 56.94 210 GLY A CA 1
ATOM 1743 C C . GLY A 1 210 ? 15.220 -0.500 -6.742 1.00 56.94 210 GLY A C 1
ATOM 1744 O O . GLY A 1 210 ? 15.305 -1.428 -5.943 1.00 56.94 210 GLY A O 1
ATOM 1745 N N . TRP A 1 211 ? 14.263 0.432 -6.639 1.00 74.44 211 TRP A N 1
ATOM 1746 C CA . TRP A 1 211 ? 13.155 0.291 -5.690 1.00 74.44 211 TRP A CA 1
ATOM 1747 C C . TRP A 1 211 ? 12.155 -0.783 -6.149 1.00 74.44 211 TRP A C 1
ATOM 1749 O O . TRP A 1 211 ? 11.203 -0.479 -6.861 1.00 74.44 211 TRP A O 1
ATOM 1759 N N . ASP A 1 212 ? 12.389 -2.033 -5.755 1.00 74.81 212 ASP A N 1
ATOM 1760 C CA . ASP A 1 212 ? 11.451 -3.156 -5.854 1.00 74.81 212 ASP A CA 1
ATOM 1761 C C . ASP A 1 212 ? 11.110 -3.595 -4.424 1.00 74.81 212 ASP A C 1
ATOM 1763 O O . ASP A 1 212 ? 11.978 -4.079 -3.701 1.00 74.81 212 ASP A O 1
ATOM 1767 N N . VAL A 1 213 ? 9.858 -3.421 -3.995 1.00 84.50 213 VAL A N 1
ATOM 1768 C CA . VAL A 1 213 ? 9.436 -3.760 -2.625 1.00 84.50 213 VAL A CA 1
ATOM 1769 C C . VAL A 1 213 ? 8.233 -4.680 -2.610 1.00 84.50 213 VAL A C 1
ATOM 1771 O O . VAL A 1 213 ? 7.293 -4.542 -3.391 1.00 84.50 213 VAL A O 1
ATOM 1774 N N . LEU A 1 214 ? 8.247 -5.619 -1.669 1.00 91.38 214 LEU A N 1
ATOM 1775 C CA . LEU A 1 214 ? 7.208 -6.642 -1.552 1.00 91.38 214 LEU A CA 1
ATOM 1776 C C . LEU A 1 214 ? 6.036 -6.163 -0.691 1.00 91.38 214 LEU A C 1
ATOM 1778 O O . LEU A 1 214 ? 4.896 -6.559 -0.924 1.00 91.38 214 LEU A O 1
ATOM 1782 N N . ASN A 1 215 ? 6.296 -5.260 0.255 1.00 94.12 215 ASN A N 1
ATOM 1783 C CA . ASN A 1 215 ? 5.315 -4.812 1.241 1.00 94.12 215 ASN A CA 1
ATOM 1784 C C . ASN A 1 215 ? 4.526 -3.556 0.839 1.00 94.12 215 ASN A C 1
ATOM 1786 O O . ASN A 1 215 ? 3.758 -3.056 1.655 1.00 94.12 215 ASN A O 1
ATOM 1790 N N . LEU A 1 216 ? 4.672 -3.040 -0.386 1.00 95.25 216 LEU A N 1
ATOM 1791 C CA . LEU A 1 216 ? 3.809 -1.960 -0.875 1.00 95.25 216 LEU A CA 1
ATOM 1792 C C . LEU A 1 216 ? 2.452 -2.522 -1.322 1.00 95.25 216 LEU A C 1
ATOM 1794 O O . LEU A 1 216 ? 2.405 -3.405 -2.182 1.00 95.25 216 LEU A O 1
ATOM 1798 N N . PHE A 1 217 ? 1.368 -2.001 -0.746 1.00 96.56 217 PHE A N 1
ATOM 1799 C CA . PHE A 1 217 ? -0.007 -2.450 -1.017 1.00 96.56 217 PHE A CA 1
ATOM 1800 C C . PHE A 1 217 ? -0.944 -1.336 -1.467 1.00 96.56 217 PHE A C 1
ATOM 1802 O O . PHE A 1 217 ? -1.931 -1.619 -2.139 1.00 96.56 217 PHE A O 1
ATOM 1809 N N . ASP A 1 218 ? -0.635 -0.082 -1.150 1.00 96.31 218 ASP A N 1
ATOM 1810 C CA . ASP A 1 218 ? -1.455 1.049 -1.563 1.00 96.31 218 ASP A CA 1
ATOM 1811 C C . ASP A 1 218 ? -0.569 2.176 -2.086 1.00 96.31 218 ASP A C 1
ATOM 1813 O O . ASP A 1 218 ? 0.462 2.508 -1.498 1.00 96.31 218 ASP A O 1
ATOM 1817 N N . ILE A 1 219 ? -0.993 2.786 -3.187 1.00 94.81 219 ILE A N 1
ATOM 1818 C CA . ILE A 1 219 ? -0.430 4.028 -3.708 1.00 94.81 219 ILE A CA 1
ATOM 1819 C C . ILE A 1 219 ? -1.557 5.052 -3.718 1.00 94.81 219 ILE A C 1
ATOM 1821 O O . ILE A 1 219 ? -2.551 4.880 -4.417 1.00 94.81 219 ILE A O 1
ATOM 1825 N N . VAL A 1 220 ? -1.401 6.129 -2.958 1.00 95.06 220 VAL A N 1
ATOM 1826 C CA . VAL A 1 220 ? -2.373 7.218 -2.873 1.00 95.06 220 VAL A CA 1
ATOM 1827 C C . VAL A 1 220 ? -1.831 8.416 -3.633 1.00 95.06 220 VAL A C 1
ATOM 1829 O O . VAL A 1 220 ? -0.902 9.087 -3.176 1.00 95.06 220 VAL A O 1
ATOM 1832 N N . ARG A 1 221 ? -2.404 8.701 -4.807 1.00 92.62 221 ARG A N 1
ATOM 1833 C CA . ARG A 1 221 ? -2.040 9.894 -5.577 1.00 92.62 221 ARG A CA 1
ATOM 1834 C C . ARG A 1 221 ? -2.730 11.109 -4.980 1.00 92.62 221 ARG A C 1
ATOM 1836 O O . ARG A 1 221 ? -3.947 11.212 -5.034 1.00 92.62 221 ARG A O 1
ATOM 1843 N N . LEU A 1 222 ? -1.975 12.067 -4.460 1.00 92.44 222 LEU A N 1
ATOM 1844 C CA . LEU A 1 222 ? -2.553 13.191 -3.718 1.00 92.44 222 LEU A CA 1
ATOM 1845 C C . LEU A 1 222 ? -3.028 14.345 -4.609 1.00 92.44 222 LEU A C 1
ATOM 1847 O O . LEU A 1 222 ? -3.847 15.148 -4.175 1.00 92.44 222 LEU A O 1
ATOM 1851 N N . TYR A 1 223 ? -2.568 14.396 -5.858 1.00 87.88 223 TYR A N 1
ATOM 1852 C CA . TYR A 1 223 ? -2.935 15.400 -6.859 1.00 87.88 223 TYR A CA 1
ATOM 1853 C C . TYR A 1 223 ? -3.826 14.813 -7.965 1.00 87.88 223 TYR A C 1
ATOM 1855 O O . TYR A 1 223 ? -3.914 13.598 -8.168 1.00 87.88 223 TYR A O 1
ATOM 1863 N N . ASN A 1 224 ? -4.460 15.701 -8.723 1.00 81.88 224 ASN A N 1
ATOM 1864 C CA . ASN A 1 224 ? -5.226 15.378 -9.918 1.00 81.88 224 ASN A CA 1
ATOM 1865 C C . ASN A 1 224 ? -4.357 15.540 -11.168 1.00 81.88 224 ASN A C 1
ATOM 1867 O O . ASN A 1 224 ? -3.581 16.489 -11.310 1.00 81.88 224 ASN A O 1
ATOM 1871 N N . THR A 1 225 ? -4.494 14.613 -12.109 1.00 66.69 225 THR A N 1
ATOM 1872 C CA . THR A 1 225 ? -3.829 14.686 -13.411 1.00 66.69 225 THR A CA 1
ATOM 1873 C C . THR A 1 225 ? -4.647 15.567 -14.352 1.00 66.69 225 THR A C 1
ATOM 1875 O O . THR A 1 225 ? -5.773 15.220 -14.695 1.00 66.69 225 THR A O 1
ATOM 1878 N N . ARG A 1 226 ? -4.085 16.702 -14.789 1.00 53.22 226 ARG A N 1
ATOM 1879 C CA . ARG A 1 226 ? -4.653 17.559 -15.853 1.00 53.22 226 ARG A CA 1
ATOM 1880 C C . ARG A 1 226 ? -3.990 17.330 -17.224 1.00 53.22 226 ARG A C 1
ATOM 1882 O O . ARG A 1 226 ? -4.318 18.018 -18.185 1.00 53.22 226 ARG A O 1
ATOM 1889 N N . ASP A 1 227 ? -3.058 16.380 -17.318 1.00 47.12 227 ASP A N 1
ATOM 1890 C CA . ASP A 1 227 ? -2.023 16.366 -18.366 1.00 47.12 227 ASP A CA 1
ATOM 1891 C C . ASP A 1 227 ? -2.322 15.500 -19.599 1.00 47.12 227 ASP A C 1
ATOM 1893 O O . ASP A 1 227 ? -1.442 15.315 -20.439 1.00 47.12 227 ASP A O 1
ATOM 1897 N N . ALA A 1 228 ? -3.542 14.993 -19.768 1.00 43.09 228 ALA A N 1
ATOM 1898 C CA . ALA A 1 228 ? -3.934 14.371 -21.029 1.00 43.09 228 ALA A CA 1
ATOM 1899 C C . ALA A 1 228 ? -4.486 15.433 -21.982 1.00 43.09 228 ALA A C 1
ATOM 1901 O O . ALA A 1 228 ? -5.690 15.664 -22.069 1.00 43.09 228 ALA A O 1
ATOM 1902 N N . ARG A 1 229 ? -3.586 16.113 -22.695 1.00 38.16 229 ARG A N 1
ATOM 1903 C CA . ARG A 1 229 ? -3.961 16.845 -23.908 1.00 38.16 229 ARG A CA 1
ATOM 1904 C C . ARG A 1 229 ? -3.785 15.904 -25.100 1.00 38.16 229 ARG A C 1
ATOM 1906 O O . ARG A 1 229 ? -2.703 15.363 -25.300 1.00 38.16 229 ARG A O 1
ATOM 1913 N N . GLU A 1 230 ? -4.854 15.730 -25.875 1.00 40.69 230 GLU A N 1
ATOM 1914 C CA . GLU A 1 230 ? -4.827 15.130 -27.220 1.00 40.69 230 GLU A CA 1
ATOM 1915 C C . GLU A 1 230 ? -4.345 13.666 -27.302 1.00 40.69 230 GLU A C 1
ATOM 1917 O O . GLU A 1 230 ? -3.494 13.325 -28.121 1.00 40.69 230 GLU A O 1
ATOM 1922 N N . GLY A 1 231 ? -4.888 12.771 -26.466 1.00 41.09 231 GLY A N 1
ATOM 1923 C CA . GLY A 1 231 ? -4.742 11.315 -26.655 1.00 41.09 231 GLY A CA 1
ATOM 1924 C C . GLY A 1 231 ? -3.318 10.757 -26.507 1.00 41.09 231 GLY A C 1
ATOM 1925 O O . GLY A 1 231 ? -3.081 9.596 -26.834 1.00 41.09 231 GLY A O 1
ATOM 1926 N N . ARG A 1 232 ? -2.365 11.561 -26.017 1.00 41.50 232 ARG A N 1
ATOM 1927 C CA . ARG A 1 232 ? -1.004 11.127 -25.679 1.00 41.50 232 ARG A CA 1
ATOM 1928 C C . ARG A 1 232 ? -0.863 11.005 -24.160 1.00 41.50 232 ARG A C 1
ATOM 1930 O O . ARG A 1 232 ? -1.220 11.955 -23.459 1.00 41.50 232 ARG A O 1
ATOM 1937 N N . PRO A 1 233 ? -0.315 9.894 -23.637 1.00 45.53 233 PRO A N 1
ATOM 1938 C CA . PRO A 1 233 ? 0.010 9.787 -22.220 1.00 45.53 233 PRO A CA 1
ATOM 1939 C C . PRO A 1 233 ? 0.976 10.910 -21.829 1.00 45.53 233 PRO A C 1
ATOM 1941 O O . PRO A 1 233 ? 2.052 11.051 -22.416 1.00 45.53 233 PRO A O 1
ATOM 1944 N N . GLY A 1 234 ? 0.597 11.736 -20.853 1.00 54.56 234 GLY A N 1
ATOM 1945 C CA . GLY A 1 234 ? 1.495 12.752 -20.309 1.00 54.56 234 GLY A CA 1
ATOM 1946 C C . GLY A 1 234 ? 2.711 12.106 -19.633 1.00 54.56 234 GLY A C 1
ATOM 1947 O O . GLY A 1 234 ? 2.669 10.945 -19.220 1.00 54.56 234 GLY A O 1
ATOM 1948 N N . LYS A 1 235 ? 3.800 12.866 -19.450 1.00 54.69 235 LYS A N 1
ATOM 1949 C CA . LYS A 1 235 ? 4.995 12.405 -18.704 1.00 54.69 235 LYS A CA 1
ATOM 1950 C C . LYS A 1 235 ? 4.634 11.843 -17.319 1.00 54.69 235 LYS A C 1
ATOM 1952 O O . LYS A 1 235 ? 5.206 10.846 -16.887 1.00 54.69 235 LYS A O 1
ATOM 1957 N N . THR A 1 236 ? 3.639 12.448 -16.673 1.00 58.44 236 THR A N 1
ATOM 1958 C CA . THR A 1 236 ? 3.072 12.029 -15.387 1.00 58.44 236 THR A CA 1
ATOM 1959 C C . THR A 1 236 ? 2.503 10.607 -15.452 1.00 58.44 236 THR A C 1
ATOM 1961 O O . THR A 1 236 ? 2.865 9.773 -14.627 1.00 58.44 236 THR A O 1
ATOM 1964 N N . THR A 1 237 ? 1.722 10.279 -16.485 1.00 60.78 237 THR A N 1
ATOM 1965 C CA . THR A 1 237 ? 1.122 8.947 -16.688 1.00 60.78 237 THR A CA 1
ATOM 1966 C C . THR A 1 237 ? 2.181 7.860 -16.878 1.00 60.78 237 THR A C 1
ATOM 1968 O O . THR A 1 237 ? 2.088 6.795 -16.273 1.00 60.78 237 THR A O 1
ATOM 1971 N N . MET A 1 238 ? 3.227 8.142 -17.662 1.00 61.50 238 MET A N 1
ATOM 1972 C CA . MET A 1 238 ? 4.330 7.194 -17.858 1.00 61.50 238 MET A CA 1
ATOM 1973 C C . MET A 1 238 ? 5.115 6.941 -16.572 1.00 61.50 238 MET A C 1
ATOM 1975 O O . MET A 1 238 ? 5.482 5.800 -16.286 1.00 61.50 238 MET A O 1
ATOM 1979 N N . SER A 1 239 ? 5.341 7.989 -15.778 1.00 67.94 239 SER A N 1
ATOM 1980 C CA . SER A 1 239 ? 5.994 7.836 -14.482 1.00 67.94 239 SER A CA 1
ATOM 1981 C C . SER A 1 239 ? 5.127 7.013 -13.512 1.00 67.94 239 SER A C 1
ATOM 1983 O O . SER A 1 239 ? 5.600 6.072 -12.881 1.00 67.94 239 SER A O 1
ATOM 1985 N N . GLU A 1 240 ? 3.820 7.265 -13.451 1.00 72.44 240 GLU A N 1
ATOM 1986 C CA . GLU A 1 240 ? 2.915 6.518 -12.572 1.00 72.44 240 GLU A CA 1
ATOM 1987 C C . GLU A 1 240 ? 2.847 5.032 -12.947 1.00 72.44 240 GLU A C 1
ATOM 1989 O O . GLU A 1 240 ? 2.941 4.182 -12.064 1.00 72.44 240 GLU A O 1
ATOM 1994 N N . ALA A 1 241 ? 2.798 4.700 -14.241 1.00 71.88 241 ALA A N 1
ATOM 1995 C CA . ALA A 1 241 ? 2.819 3.311 -14.702 1.00 71.88 241 ALA A CA 1
ATOM 1996 C C . ALA A 1 241 ? 4.102 2.567 -14.282 1.00 71.88 241 ALA A C 1
ATOM 1998 O O . ALA A 1 241 ? 4.040 1.422 -13.834 1.00 71.88 241 ALA A O 1
ATOM 1999 N N . GLN A 1 242 ? 5.265 3.219 -14.372 1.00 72.62 242 GLN A N 1
ATOM 2000 C CA . GLN A 1 242 ? 6.533 2.636 -13.920 1.00 72.62 242 GLN A CA 1
ATOM 2001 C C . GLN A 1 242 ? 6.583 2.464 -12.396 1.00 72.62 242 GLN A C 1
ATOM 2003 O O . GLN A 1 242 ? 7.060 1.438 -11.913 1.00 72.62 242 GLN A O 1
ATOM 2008 N N . LEU A 1 243 ? 6.077 3.444 -1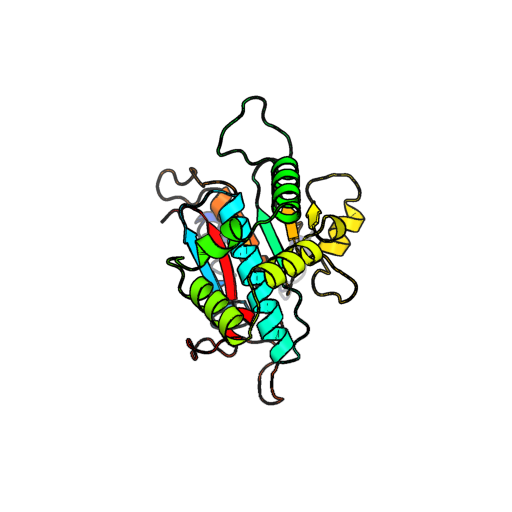1.640 1.00 77.69 243 LEU A N 1
ATOM 2009 C CA . LEU A 1 243 ? 5.977 3.368 -10.181 1.00 77.69 243 LEU A CA 1
ATOM 2010 C C . LEU A 1 243 ? 5.095 2.190 -9.750 1.00 77.69 243 LEU A C 1
ATOM 2012 O O . LEU A 1 243 ? 5.491 1.416 -8.882 1.00 77.69 243 LEU A O 1
ATOM 2016 N N . ILE A 1 244 ? 3.935 2.028 -10.392 1.00 78.06 244 ILE A N 1
ATOM 2017 C CA . ILE A 1 244 ? 3.033 0.896 -10.159 1.00 78.06 244 ILE A CA 1
ATOM 2018 C C . ILE A 1 244 ? 3.739 -0.417 -10.507 1.00 78.06 244 ILE A C 1
ATOM 2020 O O . ILE A 1 244 ? 3.723 -1.338 -9.700 1.00 78.06 244 ILE A O 1
ATOM 2024 N N . GLY A 1 245 ? 4.417 -0.498 -11.656 1.00 76.88 245 GLY A N 1
ATOM 2025 C CA . GLY A 1 245 ? 5.149 -1.703 -12.060 1.00 76.88 245 GLY A CA 1
ATOM 2026 C C . GLY A 1 245 ? 6.228 -2.139 -11.061 1.00 76.88 245 GLY A C 1
ATOM 2027 O O . GLY A 1 245 ? 6.383 -3.333 -10.816 1.00 76.88 245 GLY A O 1
ATOM 2028 N N . ARG A 1 246 ? 6.925 -1.177 -10.442 1.00 77.56 246 ARG A N 1
ATOM 2029 C CA . ARG A 1 246 ? 7.924 -1.414 -9.383 1.00 77.56 246 ARG A CA 1
ATOM 2030 C C . ARG A 1 246 ? 7.293 -1.783 -8.037 1.00 77.56 246 ARG A C 1
ATOM 2032 O O . ARG A 1 246 ? 7.760 -2.676 -7.338 1.00 77.56 246 ARG A O 1
ATOM 2039 N N . GLY A 1 247 ? 6.203 -1.110 -7.680 1.00 80.88 247 GLY A N 1
ATOM 2040 C CA . GLY A 1 247 ? 5.498 -1.315 -6.417 1.00 80.88 247 GLY A CA 1
ATOM 2041 C C . GLY A 1 247 ? 4.612 -2.566 -6.372 1.00 80.88 247 GLY A C 1
ATOM 2042 O O . GLY A 1 247 ? 4.313 -3.083 -5.297 1.00 80.88 247 GLY A O 1
ATOM 2043 N N . ALA A 1 248 ? 4.201 -3.081 -7.531 1.00 85.31 248 ALA A N 1
ATOM 2044 C CA . ALA A 1 248 ? 3.265 -4.195 -7.650 1.00 85.31 248 ALA A CA 1
ATOM 2045 C C . ALA A 1 248 ? 3.932 -5.575 -7.580 1.00 85.31 248 ALA A C 1
ATOM 2047 O O . ALA A 1 248 ? 3.316 -6.556 -7.977 1.00 85.31 248 ALA A O 1
ATOM 2048 N N . ARG A 1 249 ? 5.167 -5.720 -7.087 1.00 89.19 249 ARG A N 1
ATOM 2049 C CA . ARG A 1 249 ? 5.774 -7.055 -6.909 1.00 89.19 249 ARG A CA 1
ATOM 2050 C C . ARG A 1 249 ? 4.942 -7.910 -5.958 1.00 89.19 249 ARG A C 1
ATOM 2052 O O . ARG A 1 249 ? 4.484 -7.407 -4.935 1.00 89.19 249 ARG A O 1
ATOM 2059 N N . TYR A 1 250 ? 4.729 -9.186 -6.277 1.00 93.62 250 TYR A N 1
ATOM 2060 C CA . TYR A 1 250 ? 3.940 -10.071 -5.419 1.00 93.62 250 TYR A CA 1
ATOM 2061 C C . TYR A 1 250 ? 4.608 -10.267 -4.050 1.00 93.62 250 TYR A C 1
ATOM 2063 O O . TYR A 1 250 ? 5.809 -10.518 -3.982 1.00 93.62 250 TYR A O 1
ATOM 2071 N N . PHE A 1 251 ? 3.834 -10.162 -2.965 1.00 94.56 251 PHE A N 1
ATOM 2072 C CA . PHE A 1 251 ? 4.318 -10.477 -1.620 1.00 94.56 251 PHE A CA 1
ATOM 2073 C C . PHE A 1 251 ? 4.314 -12.002 -1.425 1.00 94.56 251 PHE A C 1
ATOM 2075 O O . PHE A 1 251 ? 3.235 -12.590 -1.440 1.00 94.56 251 PHE A O 1
ATOM 2082 N N . PRO A 1 252 ? 5.465 -12.669 -1.229 1.00 94.12 252 PRO A N 1
ATOM 2083 C CA . PRO A 1 252 ? 5.498 -14.126 -1.192 1.00 94.12 252 PRO A CA 1
ATOM 2084 C C . PRO A 1 252 ? 4.913 -14.695 0.107 1.00 94.12 252 PRO A C 1
ATOM 2086 O O . PRO A 1 252 ? 5.494 -14.534 1.185 1.00 94.12 252 PRO A O 1
ATOM 2089 N N . PHE A 1 253 ? 3.820 -15.448 0.006 1.00 94.94 253 PHE A N 1
ATOM 2090 C CA . PHE A 1 253 ? 3.258 -16.231 1.109 1.00 94.94 253 PHE A CA 1
ATOM 2091 C C . PHE A 1 253 ? 2.679 -17.557 0.608 1.00 94.94 253 PHE A C 1
ATOM 2093 O O . PHE A 1 253 ? 2.427 -17.733 -0.581 1.00 94.94 253 PHE A O 1
ATOM 2100 N N . GLN A 1 254 ? 2.479 -18.501 1.524 1.00 93.00 254 GLN A N 1
ATOM 2101 C CA . GLN A 1 254 ? 1.837 -19.789 1.260 1.00 93.00 254 GLN A CA 1
ATOM 2102 C C . GLN A 1 254 ? 1.044 -20.208 2.502 1.00 93.00 254 GLN A C 1
ATOM 2104 O O . GLN A 1 254 ? 1.483 -19.936 3.623 1.00 93.00 254 GLN A O 1
ATOM 2109 N N . LEU A 1 255 ? -0.111 -20.839 2.304 1.00 90.31 255 LEU A N 1
ATOM 2110 C CA . LEU A 1 255 ? -0.929 -21.404 3.383 1.00 90.31 255 LEU A CA 1
ATOM 2111 C C . LEU A 1 255 ? -0.619 -22.885 3.603 1.00 90.31 255 LEU A C 1
ATOM 2113 O O . LEU A 1 255 ? -0.616 -23.366 4.734 1.00 90.31 255 LEU A O 1
ATOM 2117 N N . ASP A 1 256 ? -0.328 -23.586 2.512 1.00 88.75 256 ASP A N 1
ATOM 2118 C CA . ASP A 1 256 ? 0.054 -24.991 2.475 1.00 88.75 256 ASP A CA 1
ATOM 2119 C C . ASP A 1 256 ? 1.303 -25.184 1.596 1.00 88.75 256 ASP A C 1
ATOM 2121 O O . ASP A 1 256 ? 1.789 -24.249 0.960 1.00 88.75 256 ASP A O 1
ATOM 2125 N N . ALA A 1 257 ? 1.864 -26.394 1.605 1.00 88.88 257 ALA A N 1
ATOM 2126 C CA . ALA A 1 257 ? 3.099 -26.709 0.887 1.00 88.88 257 ALA A CA 1
ATOM 2127 C C . ALA A 1 257 ? 2.907 -26.987 -0.617 1.00 88.88 257 ALA A C 1
ATOM 2129 O O . ALA A 1 257 ? 3.901 -27.091 -1.333 1.00 88.88 257 ALA A O 1
ATOM 2130 N N . ALA A 1 258 ? 1.668 -27.154 -1.090 1.00 90.06 258 ALA A N 1
ATOM 2131 C CA . ALA A 1 258 ? 1.369 -27.407 -2.500 1.00 90.06 258 ALA A CA 1
ATOM 2132 C C . ALA A 1 258 ? 1.262 -26.103 -3.307 1.00 90.06 258 ALA A C 1
ATOM 2134 O O . ALA A 1 258 ? 1.436 -26.107 -4.526 1.00 90.06 258 ALA A O 1
ATOM 2135 N N . GLN A 1 259 ? 0.986 -24.988 -2.631 1.00 90.06 259 GLN A N 1
ATOM 2136 C CA . GLN A 1 259 ? 0.907 -23.663 -3.228 1.00 90.06 259 GLN A CA 1
ATOM 2137 C C . GLN A 1 259 ? 2.279 -23.113 -3.642 1.00 90.06 259 GLN A C 1
ATOM 2139 O O . GLN A 1 259 ? 3.245 -23.152 -2.881 1.00 90.06 259 GLN A O 1
ATOM 2144 N N . ASP A 1 260 ? 2.342 -22.490 -4.821 1.00 92.38 260 ASP A N 1
ATOM 2145 C CA . ASP A 1 260 ? 3.507 -21.694 -5.208 1.00 92.38 260 ASP A CA 1
ATOM 2146 C C . ASP A 1 260 ? 3.576 -20.429 -4.336 1.00 92.38 260 ASP A C 1
ATOM 2148 O O . ASP A 1 260 ? 2.700 -19.557 -4.367 1.00 92.38 260 ASP A O 1
ATOM 2152 N N . LYS A 1 261 ? 4.644 -20.328 -3.542 1.00 93.69 261 LYS A N 1
ATOM 2153 C CA . LYS A 1 261 ? 4.898 -19.204 -2.638 1.00 93.69 261 LYS A CA 1
ATOM 2154 C C . LYS A 1 261 ? 5.030 -17.865 -3.367 1.00 93.69 261 LYS A C 1
ATOM 2156 O O . LYS A 1 261 ? 4.762 -16.829 -2.762 1.00 93.69 261 LYS A O 1
ATOM 2161 N N . TYR A 1 262 ? 5.471 -17.869 -4.623 1.00 93.94 262 TYR A N 1
ATOM 2162 C CA . TYR A 1 262 ? 5.843 -16.666 -5.372 1.00 93.94 262 TYR A CA 1
ATOM 2163 C C . TYR A 1 262 ? 4.798 -16.240 -6.407 1.00 93.94 262 TYR A C 1
ATOM 2165 O O . TYR A 1 262 ? 5.043 -15.289 -7.151 1.00 93.94 262 TYR A O 1
ATOM 2173 N N . LYS A 1 263 ? 3.641 -16.912 -6.441 1.00 94.38 263 LYS A N 1
ATOM 2174 C CA . LYS A 1 263 ? 2.527 -16.578 -7.330 1.00 94.38 263 LYS A CA 1
ATOM 2175 C C . LYS A 1 263 ? 1.250 -16.282 -6.566 1.00 94.38 263 LYS A C 1
ATOM 2177 O O . LYS A 1 263 ? 0.995 -16.889 -5.519 1.00 94.38 263 LYS A O 1
ATOM 2182 N N . ARG A 1 264 ? 0.434 -15.397 -7.147 1.00 95.12 264 ARG A N 1
ATOM 2183 C CA . ARG A 1 264 ? -0.959 -15.201 -6.737 1.00 95.12 264 ARG A CA 1
ATOM 2184 C C . ARG A 1 264 ? -1.767 -16.491 -6.869 1.00 95.12 264 ARG A C 1
ATOM 2186 O O . ARG A 1 264 ? -1.495 -17.322 -7.742 1.00 95.12 264 ARG A O 1
ATOM 2193 N N . LYS A 1 265 ? -2.739 -16.652 -5.977 1.00 94.06 265 LYS A N 1
ATOM 2194 C CA . LYS A 1 265 ? -3.514 -17.882 -5.764 1.00 94.06 265 LYS A CA 1
ATOM 2195 C C . LYS A 1 265 ? -5.009 -17.657 -5.941 1.00 94.06 265 LYS A C 1
ATOM 2197 O O . LYS A 1 265 ? -5.702 -18.583 -6.347 1.00 94.06 265 LYS A O 1
ATOM 2202 N N . PHE A 1 266 ? -5.493 -16.449 -5.661 1.00 94.06 266 PHE A N 1
ATOM 2203 C CA . PHE A 1 266 ? -6.919 -16.148 -5.528 1.00 94.06 266 PHE A CA 1
ATOM 2204 C C . PHE A 1 266 ? -7.484 -15.349 -6.711 1.00 94.06 266 PHE A C 1
ATOM 2206 O O . PHE A 1 266 ? -8.535 -14.733 -6.583 1.00 94.06 266 PHE A O 1
ATOM 2213 N N . ASP A 1 267 ? -6.814 -15.345 -7.872 1.00 89.06 267 ASP A N 1
ATOM 2214 C CA . ASP A 1 267 ? -7.308 -14.643 -9.070 1.00 89.06 267 ASP A CA 1
ATOM 2215 C C . ASP A 1 267 ? -8.709 -15.116 -9.507 1.00 89.06 267 ASP A C 1
ATOM 2217 O O . ASP A 1 267 ? -9.523 -14.292 -9.909 1.00 89.06 267 ASP A O 1
ATOM 2221 N N . GLU A 1 268 ? -8.993 -16.419 -9.397 1.00 90.81 268 GLU A N 1
ATOM 2222 C CA . GLU A 1 268 ? -10.279 -17.027 -9.795 1.00 90.81 268 GLU A CA 1
ATOM 2223 C C . GLU A 1 268 ? -11.265 -17.182 -8.621 1.00 90.81 268 GLU A C 1
ATOM 2225 O O . GLU A 1 268 ? -12.423 -17.536 -8.824 1.00 90.81 268 GLU A O 1
ATOM 2230 N N . ASP A 1 269 ? -10.811 -16.938 -7.388 1.00 91.19 269 ASP A N 1
ATOM 2231 C CA . ASP A 1 269 ? -11.594 -17.091 -6.155 1.00 91.19 269 ASP A CA 1
ATOM 2232 C C . ASP A 1 269 ? -11.899 -15.700 -5.588 1.00 91.19 269 ASP A C 1
ATOM 2234 O O . ASP A 1 269 ? -11.301 -15.234 -4.615 1.00 91.19 269 ASP A O 1
ATOM 2238 N N . VAL A 1 270 ? -12.776 -14.986 -6.299 1.00 85.56 270 VAL A N 1
ATOM 2239 C CA . VAL A 1 270 ? -13.024 -13.552 -6.092 1.00 85.56 270 VAL A CA 1
ATOM 2240 C C . VAL A 1 270 ? -13.601 -13.222 -4.717 1.00 85.56 270 VAL A C 1
ATOM 2242 O O . VAL A 1 270 ? -13.329 -12.130 -4.223 1.00 85.56 270 VAL A O 1
ATOM 2245 N N . ASP A 1 271 ? -14.317 -14.167 -4.104 1.00 87.62 271 ASP A N 1
ATOM 2246 C CA . ASP A 1 271 ? -14.953 -14.032 -2.787 1.00 87.62 271 ASP A CA 1
ATOM 2247 C C . ASP A 1 271 ? -13.986 -14.363 -1.631 1.00 87.62 271 ASP A C 1
ATOM 2249 O O . ASP A 1 271 ? -14.326 -14.254 -0.445 1.00 87.62 271 ASP A O 1
ATOM 2253 N N . ASN A 1 272 ? -12.757 -14.786 -1.945 1.00 91.81 272 ASN A N 1
ATOM 2254 C CA . ASN A 1 272 ? -11.778 -15.140 -0.933 1.00 91.81 272 ASN A CA 1
ATOM 2255 C C . ASN A 1 272 ? -11.194 -13.900 -0.260 1.00 91.81 272 ASN A C 1
ATOM 2257 O O . ASN A 1 272 ? -10.441 -13.132 -0.860 1.00 91.81 272 ASN A O 1
ATOM 2261 N N . LYS A 1 273 ? -11.429 -13.765 1.048 1.00 92.06 273 LYS A N 1
ATOM 2262 C CA . LYS A 1 273 ? -10.912 -12.645 1.854 1.00 92.06 273 LYS A CA 1
ATOM 2263 C C . LYS A 1 273 ? -9.384 -12.506 1.815 1.00 92.06 273 LYS A C 1
ATOM 2265 O 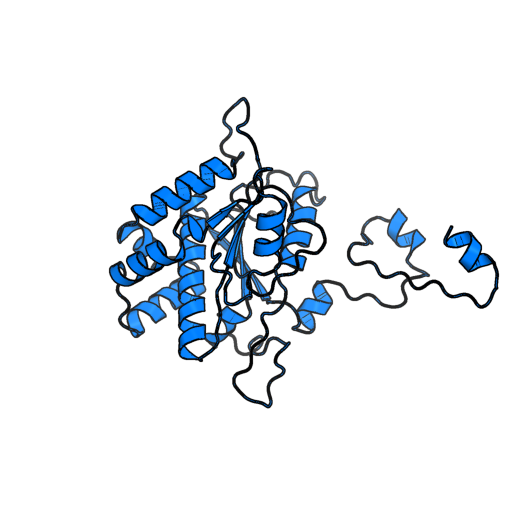O . LYS A 1 273 ? -8.874 -11.427 2.089 1.00 92.06 273 LYS A O 1
ATOM 2270 N N . LEU A 1 274 ? -8.630 -13.561 1.484 1.00 94.06 274 LEU A N 1
ATOM 2271 C CA . LEU A 1 274 ? -7.168 -13.489 1.346 1.00 94.06 274 LEU A CA 1
ATOM 2272 C C . LEU A 1 274 ? -6.696 -12.815 0.059 1.00 94.06 274 LEU A C 1
ATOM 2274 O O . LEU A 1 274 ? -5.530 -12.422 -0.019 1.00 94.06 274 LEU A O 1
ATOM 2278 N N . ARG A 1 275 ? -7.587 -12.624 -0.918 1.00 94.94 275 ARG A N 1
ATOM 2279 C CA . ARG A 1 275 ? -7.293 -11.925 -2.172 1.00 94.94 275 ARG A CA 1
ATOM 2280 C C . ARG A 1 275 ? -6.770 -10.506 -1.935 1.00 94.94 275 ARG A C 1
ATOM 2282 O O . ARG A 1 275 ? -5.899 -10.047 -2.670 1.00 94.94 275 ARG A O 1
ATOM 2289 N N . ILE A 1 276 ? -7.175 -9.866 -0.835 1.00 96.06 276 ILE A N 1
ATOM 2290 C CA . ILE A 1 276 ? -6.666 -8.552 -0.416 1.00 96.06 276 ILE A CA 1
ATOM 2291 C C . ILE A 1 276 ? -5.138 -8.526 -0.198 1.00 96.06 276 ILE A C 1
ATOM 2293 O O . ILE A 1 276 ? -4.507 -7.478 -0.348 1.00 96.06 276 ILE A O 1
ATOM 2297 N N . LEU A 1 277 ? -4.521 -9.672 0.128 1.00 96.50 277 LEU A N 1
ATOM 2298 C CA . LEU A 1 277 ? -3.064 -9.820 0.284 1.00 96.50 277 LEU A CA 1
ATOM 2299 C C . LEU A 1 277 ? -2.335 -9.979 -1.059 1.00 96.50 277 LEU A C 1
ATOM 2301 O O . LEU A 1 277 ? -1.105 -9.983 -1.107 1.00 96.50 277 LEU A O 1
ATOM 2305 N N . GLU A 1 278 ? -3.083 -10.115 -2.150 1.00 95.94 278 GLU A N 1
ATOM 2306 C CA . GLU A 1 278 ? -2.569 -10.278 -3.507 1.00 95.94 278 GLU A CA 1
ATOM 2307 C C . GLU A 1 278 ? -2.874 -9.064 -4.387 1.00 95.94 278 GLU A C 1
ATOM 2309 O O . GLU A 1 278 ? -2.497 -9.060 -5.555 1.00 95.94 278 GLU A O 1
ATOM 2314 N N . GLN A 1 279 ? -3.513 -8.030 -3.834 1.00 95.12 279 GLN A N 1
ATOM 2315 C CA . GLN A 1 279 ? -3.925 -6.819 -4.538 1.00 95.12 279 GLN A CA 1
ATOM 2316 C C . GLN A 1 279 ? -3.094 -5.601 -4.116 1.00 95.12 279 GLN A C 1
ATOM 2318 O O . GLN A 1 279 ? -2.785 -5.414 -2.939 1.00 95.12 279 GLN A O 1
ATOM 2323 N N . LEU A 1 280 ? -2.755 -4.754 -5.086 1.00 95.25 280 LEU A N 1
ATOM 2324 C CA . LEU A 1 280 ? -2.245 -3.403 -4.889 1.00 95.25 280 LEU A CA 1
ATOM 2325 C C . LEU A 1 280 ? -3.340 -2.420 -5.283 1.00 95.25 280 LEU A C 1
ATOM 2327 O O . LEU A 1 280 ? -3.841 -2.477 -6.403 1.00 95.25 280 LEU A O 1
ATOM 2331 N N . PHE A 1 281 ? -3.665 -1.487 -4.396 1.00 94.94 281 PHE A N 1
ATOM 2332 C CA . PHE A 1 281 ? -4.692 -0.492 -4.663 1.00 94.94 281 PHE A CA 1
ATOM 2333 C C . PHE A 1 281 ? -4.081 0.856 -5.008 1.00 94.94 281 PHE A C 1
ATOM 2335 O O . PHE A 1 281 ? -3.241 1.402 -4.290 1.00 94.94 281 PHE A O 1
ATOM 2342 N N . TYR A 1 282 ? -4.524 1.408 -6.127 1.00 93.31 282 TYR A N 1
ATOM 2343 C CA . TYR A 1 282 ? -4.164 2.739 -6.573 1.00 93.31 282 TYR A CA 1
ATOM 2344 C C . TYR A 1 282 ? -5.338 3.691 -6.323 1.00 93.31 282 TYR A C 1
ATOM 2346 O O . TYR A 1 282 ? -6.372 3.614 -6.987 1.00 93.31 282 TYR A O 1
ATOM 2354 N N . HIS A 1 283 ? -5.180 4.585 -5.348 1.00 92.88 283 HIS A N 1
ATOM 2355 C CA . HIS A 1 283 ? -6.212 5.525 -4.913 1.00 92.88 283 HIS A CA 1
ATOM 2356 C C . HIS A 1 283 ? -6.075 6.848 -5.665 1.00 92.88 283 HIS A C 1
ATOM 2358 O O . HIS A 1 283 ? -5.037 7.518 -5.598 1.00 92.88 283 HIS A O 1
ATOM 2364 N N . SER A 1 284 ? -7.136 7.261 -6.358 1.00 88.25 284 SER A N 1
ATOM 2365 C CA . SER A 1 284 ? -7.157 8.496 -7.151 1.00 88.25 284 SER A CA 1
ATOM 2366 C C . SER A 1 284 ? -8.543 9.143 -7.144 1.00 88.25 284 SER A C 1
ATOM 2368 O O . SER A 1 284 ? -9.538 8.444 -7.029 1.00 88.25 284 SER A O 1
ATOM 2370 N N . ALA A 1 285 ? -8.627 10.472 -7.250 1.00 81.38 285 ALA A N 1
ATOM 2371 C CA . ALA A 1 285 ? -9.932 11.137 -7.339 1.00 81.38 285 ALA A CA 1
ATOM 2372 C C . ALA A 1 285 ? -10.563 10.983 -8.732 1.00 81.38 285 ALA A C 1
ATOM 2374 O O . ALA A 1 285 ? -11.756 10.744 -8.863 1.00 81.38 285 ALA A O 1
ATOM 2375 N N . TYR A 1 286 ? -9.735 11.054 -9.775 1.00 70.94 286 TYR A N 1
ATOM 2376 C CA . TYR A 1 286 ? -10.150 10.927 -11.169 1.00 70.94 286 TYR A CA 1
ATOM 2377 C C . TYR A 1 286 ? -9.097 10.148 -11.941 1.00 70.94 286 TYR A C 1
ATOM 2379 O O . TYR A 1 286 ? -7.909 10.472 -11.850 1.00 70.94 286 TYR A O 1
ATOM 2387 N N . ASN A 1 287 ? -9.507 9.169 -12.740 1.00 53.34 287 ASN A N 1
ATOM 2388 C CA . ASN A 1 287 ? -8.604 8.572 -13.713 1.00 53.34 287 ASN A CA 1
ATOM 2389 C C . ASN A 1 287 ? -8.767 9.263 -15.068 1.00 53.34 287 ASN A C 1
ATOM 2391 O O . ASN A 1 287 ? -9.884 9.577 -15.483 1.00 53.34 287 ASN A O 1
ATOM 2395 N N . VAL A 1 288 ? -7.655 9.500 -15.762 1.00 46.19 288 VAL A N 1
ATOM 2396 C CA . VAL A 1 288 ? -7.733 9.870 -17.175 1.00 46.19 288 VAL A CA 1
ATOM 2397 C C . VAL A 1 288 ? -8.088 8.586 -17.921 1.00 46.19 288 VAL A C 1
ATOM 2399 O O . VAL A 1 288 ? -7.332 7.620 -17.845 1.00 46.19 288 VAL A O 1
ATOM 2402 N N . LYS A 1 289 ? -9.258 8.558 -18.562 1.00 34.84 289 LYS A N 1
ATOM 2403 C CA . LYS A 1 289 ? -9.620 7.492 -19.504 1.00 34.84 289 LYS A CA 1
ATOM 2404 C C . LYS A 1 289 ? -8.704 7.501 -20.722 1.00 34.84 289 LYS A C 1
ATOM 2406 O O . LYS A 1 289 ? -8.375 8.615 -21.188 1.00 34.84 289 LYS A O 1
#

Organism: NCBI:txid412755

InterPro domains:
  IPR027417 P-loop containing nucleoside triphosphate hydrolase [G3DSA:3.40.50.300] (18-278)
  IPR060035 HI_1054, N-terminal region [PF27159] (236-287)

Sequence (289 aa):
YVGRILNANPKNILLEFTATIDLSNPNIHDKYKDKIIYQYDLKQFRLDKYSKEIEVLQADFDSIDRALQAVILSQYRRKIAEKHKIKLKPVILFKSNYVNPPKQREENKIVSKEFKDKFLNKIKNLHTEDVDKFRESQSGTIQEAFEYFDANEITTENLIREIQNDFEETKCLSVDSNEDKERNQVLVNSLEAKDNEIRAVFAVEMLNEGWDVLNLFDIVRLYNTRDAREGRPGKTTMSEAQLIGRGARYFPFQLDAAQDKYKRKFDEDVDNKLRILEQLFYHSAYNVK

Secondary structure (DSSP, 8-state):
-HHHHHTTSTT-------S---TTSHHHHHHHTTT-S----HHHHHHTT-B-EEEEEE----HHHHHHHHHHHHHHHHHHHHHTT-----EEEEE-SBSS--SS--TT--BHHHHHHHHHHHHHT--HHHHHTTTT-S-HHHHHHHHHHHHTT--HHHHHHHHHHHTSGGGEEE-S-STTHHHHHHHHTTTTSTT----EEEESSPPPTT---SSEEEEEE-S------TTS--HHHHHHHHHHHHHTB-----SSSSS-TTS---SS-TT-GGGGGGEEEEEES----

Foldseek 3Di:
DVVCVQPPDVPRDDDDDDQQQDCVPVVSVVVCVVPDPDDDHLVNCVVQFQFFAEAEDAAQDALLLLVLLVLLLQVLLCVVCVVLVHPARAAEEEEFAACDDDPDDDSQHDHLVVVLVVNQVCLQVPDLCSLVVCCPPPDPSSVVSVVVCVVVVNDSVNSSVVSSVLSHPQQAEEQSDPPPNVVSLVLQQPVVPPPNSHRYYGDNAANDPNRADANYAEYRYNGDDPADDPNDQGPVNSRVVVSCSRRGGHNFDDSDPVDDRSGDDCPVVVVDSNSSSRYHYYYDNDDDD